Protein AF-A0A1V4YUP4-F1 (afdb_monomer_lite)

Foldseek 3Di:
DVVVCVVVVHDDPDLCVQQQLLCCAPVNVNPQCLFEPQAWAFCLDPQGQECVVPVPSDPGDGDDCPPDPVSVVSLVVQLVVLVVVVVVLLCQLFVCLVVLLVVLVCCLPPDPDDPVSNVLSVCLNVVQCVQQNVCSSGDRDSVSNPVVLVSSLVSLVSVCVVVVPDPVSNVSSVCRNVVVVVVVVVVCVCPCVLLLVVLCCCCPVVVDEEEEEEAHDPFCQVSSSSSSVSRSYRYRGHHPDPDLVSVLVNCVVVVNQKYKYKDFPPDPGPPHPFDWRDWDWDADPVHIIIITMGGND

pLDDT: mean 87.08, std 10.2, range [42.12, 97.38]

Radius of gyration: 24.43 Å; chains: 1; bounding box: 55×49×71 Å

Structure (mmCIF, N/CA/C/O backbone):
data_AF-A0A1V4YUP4-F1
#
_entry.id   AF-A0A1V4YUP4-F1
#
loop_
_atom_site.group_PDB
_atom_site.id
_atom_site.type_symbol
_atom_site.label_atom_id
_atom_site.label_alt_id
_atom_site.label_comp_id
_atom_site.label_asym_id
_atom_site.label_entity_id
_atom_site.label_seq_id
_atom_site.pdbx_PDB_ins_code
_atom_site.Cartn_x
_atom_site.Cartn_y
_atom_site.Cartn_z
_atom_site.occupancy
_atom_site.B_iso_or_equiv
_atom_site.auth_seq_id
_atom_site.auth_comp_id
_atom_site.auth_asym_id
_atom_site.auth_atom_id
_atom_site.pdbx_PDB_model_num
ATOM 1 N N . MET A 1 1 ? -4.810 -23.202 -1.629 1.00 58.22 1 MET A N 1
ATOM 2 C CA . MET A 1 1 ? -3.828 -24.223 -1.204 1.00 58.22 1 MET A CA 1
ATOM 3 C C . MET A 1 1 ? -3.344 -25.050 -2.383 1.00 58.22 1 MET A C 1
ATOM 5 O O . MET A 1 1 ? -2.248 -24.774 -2.836 1.00 58.22 1 MET A O 1
ATOM 9 N N . GLY A 1 2 ? -4.153 -25.962 -2.943 1.00 66.12 2 GLY A N 1
ATOM 10 C CA . GLY A 1 2 ? -3.729 -26.827 -4.061 1.00 66.12 2 GLY A CA 1
ATOM 11 C C . GLY A 1 2 ? -3.157 -26.071 -5.266 1.00 66.12 2 GLY A C 1
ATOM 12 O O . GLY A 1 2 ? -2.049 -26.363 -5.680 1.00 66.12 2 GLY A O 1
ATOM 13 N N . LEU A 1 3 ? -3.847 -25.027 -5.740 1.00 74.38 3 LEU A N 1
ATOM 14 C CA . LEU A 1 3 ? -3.428 -24.258 -6.925 1.00 74.38 3 LEU A CA 1
ATOM 15 C C . LEU A 1 3 ? -2.118 -23.467 -6.752 1.00 74.38 3 LEU A C 1
ATOM 17 O O . LEU A 1 3 ? -1.385 -23.284 -7.715 1.00 74.38 3 LEU A O 1
ATOM 21 N N . ILE A 1 4 ? -1.812 -22.987 -5.540 1.00 76.56 4 ILE A N 1
ATOM 22 C CA . ILE A 1 4 ? -0.564 -22.242 -5.290 1.00 76.56 4 ILE A CA 1
ATOM 23 C C . ILE A 1 4 ? 0.590 -23.235 -5.135 1.00 76.56 4 ILE A C 1
ATOM 25 O O . ILE A 1 4 ? 1.631 -23.061 -5.757 1.00 76.56 4 ILE A O 1
ATOM 29 N N . SER A 1 5 ? 0.398 -24.307 -4.366 1.00 82.06 5 SER A N 1
ATOM 30 C CA . SER A 1 5 ? 1.416 -25.350 -4.225 1.00 82.06 5 SER A CA 1
ATOM 31 C C . SER A 1 5 ? 1.756 -26.029 -5.553 1.00 82.06 5 SER A C 1
ATOM 33 O O . SER A 1 5 ? 2.919 -26.326 -5.797 1.00 82.06 5 SER A O 1
ATOM 35 N N . ASP A 1 6 ? 0.759 -26.224 -6.421 1.00 82.88 6 ASP A N 1
ATOM 36 C CA . ASP A 1 6 ? 0.941 -26.727 -7.786 1.00 82.88 6 ASP A CA 1
ATOM 37 C C . ASP A 1 6 ? 1.760 -25.746 -8.643 1.00 82.88 6 ASP A C 1
ATOM 39 O O . ASP A 1 6 ? 2.765 -26.136 -9.231 1.00 82.88 6 ASP A O 1
ATOM 43 N N . LYS A 1 7 ? 1.427 -24.443 -8.606 1.00 79.62 7 LYS A N 1
ATOM 44 C CA . LYS A 1 7 ? 2.179 -23.390 -9.314 1.00 79.62 7 LYS A CA 1
ATOM 45 C C . LYS A 1 7 ? 3.660 -23.346 -8.917 1.00 79.62 7 LYS A C 1
ATOM 47 O O . LYS A 1 7 ? 4.513 -23.159 -9.780 1.00 79.62 7 LYS A O 1
ATOM 52 N N . TYR A 1 8 ? 3.965 -23.467 -7.625 1.00 78.25 8 TYR A N 1
ATOM 53 C CA . TYR A 1 8 ? 5.334 -23.323 -7.115 1.00 78.25 8 TYR A CA 1
ATOM 54 C C . TYR A 1 8 ? 6.084 -24.656 -6.954 1.00 78.25 8 TYR A C 1
ATOM 56 O O . TYR A 1 8 ? 7.282 -24.644 -6.680 1.00 78.25 8 TYR A O 1
ATOM 64 N N . GLY A 1 9 ? 5.424 -25.803 -7.140 1.00 79.06 9 GLY A N 1
ATOM 65 C CA . GLY A 1 9 ? 6.046 -27.130 -7.055 1.00 79.06 9 GLY A CA 1
ATOM 66 C C . GLY A 1 9 ? 6.416 -27.582 -5.635 1.00 79.06 9 GLY A C 1
ATOM 67 O O . GLY A 1 9 ? 7.143 -28.560 -5.473 1.00 79.06 9 GLY A O 1
ATOM 68 N N . TYR A 1 10 ? 5.934 -26.890 -4.600 1.00 77.75 10 TYR A N 1
ATOM 69 C CA . TYR A 1 10 ? 6.096 -27.272 -3.195 1.00 77.75 10 TYR A CA 1
ATOM 70 C C . TYR A 1 10 ? 4.873 -26.858 -2.377 1.00 77.75 10 TYR A C 1
ATOM 72 O O . TYR A 1 10 ? 4.175 -25.906 -2.720 1.00 77.75 10 TYR A O 1
ATOM 80 N N . LEU A 1 11 ? 4.604 -27.566 -1.275 1.00 79.06 11 LEU A N 1
ATOM 81 C CA . LEU A 1 11 ? 3.504 -27.219 -0.377 1.00 79.06 11 LEU A CA 1
ATOM 82 C C . LEU A 1 11 ? 3.734 -25.815 0.200 1.00 79.06 11 LEU A C 1
ATOM 84 O O . LEU A 1 11 ? 4.639 -25.617 1.008 1.00 79.06 11 LEU A O 1
ATOM 88 N N . THR A 1 12 ? 2.905 -24.851 -0.196 1.00 73.75 12 THR A N 1
ATOM 89 C CA . THR A 1 12 ? 2.975 -23.479 0.304 1.00 73.75 12 THR A CA 1
ATOM 90 C C . THR A 1 12 ? 1.597 -22.933 0.654 1.00 73.75 12 THR A C 1
ATOM 92 O O . THR A 1 12 ? 0.586 -23.204 0.001 1.00 73.75 12 THR A O 1
ATOM 95 N N . PHE A 1 13 ? 1.571 -22.143 1.723 1.00 70.56 13 PHE A N 1
ATOM 96 C CA . PHE A 1 13 ? 0.388 -21.445 2.221 1.00 70.56 13 PHE A CA 1
ATOM 97 C C . PHE A 1 13 ? 0.325 -20.001 1.687 1.00 70.56 13 PHE A C 1
ATOM 99 O O . PHE A 1 13 ? -0.702 -19.338 1.820 1.00 70.56 13 PHE A O 1
ATOM 106 N N . GLY A 1 14 ? 1.401 -19.538 1.039 1.00 73.00 14 GLY A N 1
ATOM 107 C CA . GLY A 1 14 ? 1.533 -18.230 0.404 1.00 73.00 14 GLY A CA 1
ATOM 108 C C . GLY A 1 14 ? 3.004 -17.833 0.247 1.00 73.00 14 GLY A C 1
ATOM 109 O O . GLY A 1 14 ? 3.819 -18.111 1.120 1.00 73.00 14 GLY A O 1
ATOM 110 N N . THR A 1 15 ? 3.349 -17.160 -0.850 1.00 75.94 15 THR A N 1
ATOM 111 C CA . THR A 1 15 ? 4.710 -16.643 -1.113 1.00 75.94 15 THR A CA 1
ATOM 112 C C . THR A 1 15 ? 4.883 -15.185 -0.687 1.00 75.94 15 THR A C 1
ATOM 114 O O . THR A 1 15 ? 5.997 -14.706 -0.491 1.00 75.94 15 THR A O 1
ATOM 117 N N . ALA A 1 16 ? 3.770 -14.476 -0.477 1.00 79.88 16 ALA A N 1
ATOM 118 C CA . ALA A 1 16 ? 3.773 -13.049 -0.180 1.00 79.88 16 ALA A CA 1
ATOM 119 C C . ALA A 1 16 ? 4.378 -12.708 1.191 1.00 79.88 16 ALA A C 1
ATOM 121 O O . ALA A 1 16 ? 4.948 -11.635 1.343 1.00 79.88 16 ALA A O 1
ATOM 122 N N . SER A 1 17 ? 4.254 -13.580 2.197 1.00 80.50 17 SER A N 1
ATOM 123 C CA . SER A 1 17 ? 4.736 -13.268 3.551 1.00 80.50 17 SER A CA 1
ATOM 124 C C . SER A 1 17 ? 6.260 -13.203 3.615 1.00 80.50 17 SER A C 1
ATOM 126 O O . SER A 1 17 ? 6.798 -12.238 4.147 1.00 80.50 17 SER A O 1
ATOM 128 N N . GLU A 1 18 ? 6.942 -14.212 3.070 1.00 85.81 18 GLU A N 1
ATOM 129 C CA . GLU A 1 18 ? 8.408 -14.266 3.025 1.00 85.81 18 GLU A CA 1
ATOM 130 C C . GLU A 1 18 ? 8.951 -13.131 2.158 1.00 85.81 18 GLU A C 1
ATOM 132 O O . GLU A 1 18 ? 9.766 -12.339 2.617 1.00 85.81 18 GLU A O 1
ATOM 137 N N . TYR A 1 19 ? 8.383 -12.953 0.961 1.00 88.94 19 TYR A N 1
ATOM 138 C CA . TYR A 1 19 ? 8.776 -11.878 0.056 1.00 88.94 19 TYR A CA 1
ATOM 139 C C . TYR A 1 19 ? 8.632 -10.483 0.685 1.00 88.94 19 TYR A C 1
ATOM 141 O O . TYR A 1 19 ? 9.561 -9.679 0.651 1.00 88.94 19 TYR A O 1
ATOM 149 N N . ASN A 1 20 ? 7.478 -10.185 1.296 1.00 88.94 20 ASN A N 1
ATOM 150 C CA . ASN A 1 20 ? 7.249 -8.889 1.940 1.00 88.94 20 ASN A CA 1
ATOM 151 C C . ASN A 1 20 ? 8.128 -8.692 3.176 1.00 88.94 20 ASN A C 1
ATOM 153 O O . ASN A 1 20 ? 8.515 -7.559 3.462 1.00 88.94 20 ASN A O 1
ATOM 157 N N . HIS A 1 21 ? 8.432 -9.765 3.910 1.00 90.56 21 HIS A N 1
ATOM 158 C CA . HIS A 1 21 ? 9.384 -9.692 5.008 1.00 90.56 21 HIS A CA 1
ATOM 159 C C . HIS A 1 21 ? 10.777 -9.354 4.479 1.00 90.56 21 HIS A C 1
ATOM 161 O O . HIS A 1 21 ? 11.408 -8.427 4.973 1.00 90.56 21 HIS A O 1
ATOM 167 N N . ASP A 1 22 ? 11.240 -10.021 3.429 1.00 92.19 22 ASP A N 1
ATOM 168 C CA . ASP A 1 22 ? 12.568 -9.783 2.870 1.00 92.19 22 ASP A CA 1
ATOM 169 C C . ASP A 1 22 ? 12.718 -8.387 2.263 1.00 92.19 22 ASP A C 1
ATOM 171 O O . ASP A 1 22 ? 13.756 -7.739 2.428 1.00 92.19 22 ASP A O 1
ATOM 175 N N . LEU A 1 23 ? 11.649 -7.874 1.653 1.00 91.50 23 LEU A N 1
ATOM 176 C CA . LEU A 1 23 ? 11.586 -6.530 1.087 1.00 91.50 23 LEU A CA 1
ATOM 177 C C . LEU A 1 23 ? 11.851 -5.430 2.126 1.00 91.50 23 LEU A C 1
ATOM 179 O O . LEU A 1 23 ? 12.549 -4.457 1.839 1.00 91.50 23 LEU A O 1
ATOM 183 N N . ILE A 1 24 ? 11.332 -5.570 3.347 1.00 92.88 24 ILE A N 1
ATOM 184 C CA . ILE A 1 24 ? 11.569 -4.594 4.424 1.00 92.88 24 ILE A CA 1
ATOM 185 C C . ILE A 1 24 ? 12.908 -4.804 5.141 1.00 92.88 24 ILE A C 1
ATOM 187 O O . ILE A 1 24 ? 13.217 -4.079 6.084 1.00 92.88 24 ILE A O 1
ATOM 191 N N . GLY A 1 25 ? 13.698 -5.796 4.726 1.00 92.12 25 GLY A N 1
ATOM 192 C CA . GLY A 1 25 ? 14.981 -6.104 5.336 1.00 92.12 25 GLY A CA 1
ATOM 193 C C . GLY A 1 25 ? 15.990 -4.961 5.218 1.00 92.12 25 GLY A C 1
ATOM 194 O O . GLY A 1 25 ? 15.861 -4.080 4.367 1.00 92.12 25 GLY A O 1
ATOM 195 N N . PRO A 1 26 ? 17.065 -4.978 6.023 1.00 90.88 26 PRO A N 1
ATOM 196 C CA . PRO A 1 26 ? 18.015 -3.866 6.132 1.00 90.88 26 PRO A CA 1
ATOM 197 C C . PRO A 1 26 ? 18.726 -3.498 4.819 1.00 90.88 26 PRO A C 1
ATOM 199 O O . PRO A 1 26 ? 19.224 -2.377 4.699 1.00 90.88 26 PRO A O 1
ATOM 202 N N . ASN A 1 27 ? 18.771 -4.422 3.852 1.00 87.44 27 ASN A N 1
ATOM 203 C CA . ASN A 1 27 ? 19.384 -4.203 2.541 1.00 87.44 27 ASN A CA 1
ATOM 204 C C . ASN A 1 27 ? 18.480 -3.372 1.619 1.00 87.44 27 ASN A C 1
ATOM 206 O O . ASN A 1 27 ? 18.962 -2.449 0.973 1.00 87.44 27 ASN A O 1
ATOM 210 N N . LEU A 1 28 ? 17.182 -3.691 1.582 1.00 86.94 28 LEU A N 1
ATOM 211 C CA . LEU A 1 28 ? 16.214 -3.103 0.650 1.00 86.94 28 LEU A CA 1
ATOM 212 C C . LEU A 1 28 ? 15.395 -1.975 1.285 1.00 86.94 28 LEU A C 1
ATOM 214 O O . LEU A 1 28 ? 15.003 -1.034 0.604 1.00 86.94 28 LEU A O 1
ATOM 218 N N . LYS A 1 29 ? 15.176 -2.023 2.605 1.00 87.62 29 LYS A N 1
ATOM 219 C CA . LYS A 1 29 ? 14.473 -0.999 3.396 1.00 87.62 29 LYS A CA 1
ATOM 220 C C . LYS A 1 29 ? 13.086 -0.650 2.837 1.00 87.62 29 LYS A C 1
ATOM 222 O O . LYS A 1 29 ? 12.667 0.502 2.914 1.00 87.62 29 LYS A O 1
ATOM 227 N N . GLY A 1 30 ? 12.389 -1.634 2.273 1.00 84.00 30 GLY A N 1
ATOM 228 C CA . GLY A 1 30 ? 11.070 -1.467 1.665 1.00 84.00 30 GLY A CA 1
ATOM 229 C C . GLY A 1 30 ? 11.092 -1.043 0.193 1.00 84.00 30 GLY A C 1
ATOM 230 O O . GLY A 1 30 ? 10.031 -0.974 -0.418 1.00 84.00 30 GLY A O 1
ATOM 231 N N . LEU A 1 31 ? 12.263 -0.778 -0.396 1.00 83.62 31 LEU A N 1
ATOM 232 C CA . LEU A 1 31 ? 12.383 -0.419 -1.809 1.00 83.62 31 LEU A CA 1
ATOM 233 C C . LEU A 1 31 ? 12.391 -1.671 -2.678 1.00 83.62 31 LEU A C 1
ATOM 235 O O . LEU A 1 31 ? 13.234 -2.554 -2.521 1.00 83.62 31 LEU A O 1
ATOM 239 N N . HIS A 1 32 ? 11.450 -1.730 -3.615 1.00 85.19 32 HIS A N 1
ATOM 240 C CA . HIS A 1 32 ? 11.337 -2.862 -4.517 1.00 85.19 32 HIS A CA 1
ATOM 241 C C . HIS A 1 32 ? 12.437 -2.820 -5.591 1.00 85.19 32 HIS A C 1
ATOM 243 O O . HIS A 1 32 ? 12.558 -1.794 -6.267 1.00 85.19 32 HIS A O 1
ATOM 249 N N . PRO A 1 33 ? 13.195 -3.913 -5.818 1.00 84.62 33 PRO A N 1
ATOM 250 C CA . PRO A 1 33 ? 14.255 -3.941 -6.830 1.00 84.62 33 PRO A CA 1
ATOM 251 C C . PRO A 1 33 ? 13.759 -3.554 -8.226 1.00 84.62 33 PRO A C 1
ATOM 253 O O . PRO A 1 33 ? 14.366 -2.721 -8.879 1.00 84.62 33 PRO A O 1
ATOM 256 N N . MET A 1 34 ? 12.568 -4.007 -8.628 1.00 83.50 34 MET A N 1
ATOM 257 C CA . MET A 1 34 ? 11.955 -3.628 -9.920 1.00 83.50 34 MET A CA 1
ATOM 258 C C . MET A 1 34 ? 11.757 -2.114 -10.142 1.00 83.50 34 MET A C 1
ATOM 260 O O . MET A 1 34 ? 11.401 -1.704 -11.244 1.00 83.50 34 MET A O 1
ATOM 264 N N . ILE A 1 35 ? 11.934 -1.282 -9.112 1.00 77.75 35 ILE A N 1
ATOM 265 C CA . ILE A 1 35 ? 11.884 0.177 -9.234 1.00 77.75 35 ILE A CA 1
ATOM 266 C C . ILE A 1 35 ? 13.299 0.783 -9.269 1.00 77.75 35 ILE A C 1
ATOM 268 O O . ILE A 1 35 ? 13.511 1.752 -9.991 1.00 77.75 35 ILE A O 1
ATOM 272 N N . TYR A 1 36 ? 14.273 0.240 -8.524 1.00 71.81 36 TYR A N 1
ATOM 273 C CA . TYR A 1 36 ? 15.580 0.888 -8.281 1.00 71.81 36 TYR A CA 1
ATOM 274 C C . TYR A 1 36 ? 16.805 0.112 -8.747 1.00 71.81 36 TYR A C 1
ATOM 276 O O . TYR A 1 36 ? 17.913 0.620 -8.589 1.00 71.81 36 TYR A O 1
ATOM 284 N N . ASP A 1 37 ? 16.646 -1.099 -9.266 1.00 76.50 37 ASP A N 1
ATOM 285 C CA . ASP A 1 37 ? 17.802 -1.919 -9.605 1.00 76.50 37 ASP A CA 1
ATOM 286 C C . ASP A 1 37 ? 18.513 -1.417 -10.871 1.00 76.50 37 ASP A C 1
ATOM 288 O O . ASP A 1 37 ? 17.961 -0.703 -11.720 1.00 76.50 37 ASP A O 1
ATOM 292 N N . GLU A 1 38 ? 19.770 -1.823 -10.987 1.00 73.81 38 GLU A N 1
ATOM 293 C CA . GLU A 1 38 ? 20.605 -1.630 -12.172 1.00 73.81 38 GLU A CA 1
ATOM 294 C C . GLU A 1 38 ? 20.319 -2.700 -13.241 1.00 73.81 38 GLU A C 1
ATOM 296 O O . GLU A 1 38 ? 20.894 -2.664 -14.327 1.00 73.81 38 GLU A O 1
ATOM 301 N N . LEU A 1 39 ? 19.419 -3.647 -12.949 1.00 81.62 39 LEU A N 1
ATOM 302 C CA . LEU A 1 39 ? 19.049 -4.762 -13.814 1.00 81.62 39 LEU A CA 1
ATOM 303 C C . LEU A 1 39 ? 17.567 -4.724 -14.192 1.00 81.62 39 LEU A C 1
ATOM 305 O O . LEU A 1 39 ? 16.714 -4.272 -13.428 1.00 81.62 39 LEU A O 1
ATOM 309 N N . LEU A 1 40 ? 17.268 -5.257 -15.377 1.00 88.31 40 LEU A N 1
ATOM 310 C CA . LEU A 1 40 ? 15.901 -5.451 -15.849 1.00 88.31 40 LEU A CA 1
ATOM 311 C C . LEU A 1 40 ? 15.302 -6.741 -15.287 1.00 88.31 40 LEU A C 1
ATOM 313 O O . LEU A 1 40 ? 15.932 -7.801 -15.283 1.00 88.31 40 LEU A O 1
ATOM 317 N N . PHE A 1 41 ? 14.039 -6.668 -14.886 1.00 90.00 41 PHE A N 1
ATOM 318 C CA . PHE A 1 41 ? 13.263 -7.804 -14.413 1.00 90.00 41 PHE A CA 1
ATOM 319 C C . PHE A 1 41 ? 12.317 -8.293 -15.499 1.00 90.00 41 PHE A C 1
ATOM 321 O O . PHE A 1 41 ? 11.229 -7.756 -15.713 1.00 90.00 41 PHE A O 1
ATOM 328 N N . LYS A 1 42 ? 12.712 -9.384 -16.154 1.00 91.25 42 LYS A N 1
ATOM 329 C CA . LYS A 1 42 ? 11.860 -10.069 -17.126 1.00 91.25 42 LYS A CA 1
ATOM 330 C C . LYS A 1 42 ? 10.537 -10.528 -16.480 1.00 91.25 42 LYS A C 1
ATOM 332 O O . LYS A 1 42 ? 10.568 -11.023 -15.343 1.00 91.25 42 LYS A O 1
ATOM 337 N N . PRO A 1 43 ? 9.393 -10.428 -17.189 1.00 92.75 43 PRO A N 1
ATOM 338 C CA . PRO A 1 43 ? 8.141 -11.026 -16.738 1.00 92.75 43 PRO A CA 1
ATOM 339 C C . PRO A 1 43 ? 8.290 -12.533 -16.456 1.00 92.75 43 PRO A C 1
ATOM 341 O O . PRO A 1 43 ? 9.027 -13.225 -17.163 1.00 92.75 43 PRO A O 1
ATOM 344 N N . PRO A 1 44 ? 7.585 -13.072 -15.445 1.00 91.19 44 PRO A N 1
ATOM 345 C CA . PRO A 1 44 ? 7.785 -14.438 -14.952 1.00 91.19 44 PRO A CA 1
ATOM 346 C C . PRO A 1 44 ? 7.368 -15.524 -15.953 1.00 91.19 44 PRO A C 1
ATOM 348 O O . PRO A 1 44 ? 7.768 -16.679 -15.827 1.00 91.19 44 PRO A O 1
ATOM 351 N N . ASN A 1 45 ? 6.531 -15.186 -16.935 1.00 90.38 45 ASN A N 1
ATOM 352 C CA . ASN A 1 45 ? 6.033 -16.116 -17.939 1.00 90.38 45 ASN A CA 1
ATOM 353 C C . ASN A 1 45 ? 5.720 -15.386 -19.263 1.00 90.38 45 ASN A C 1
ATOM 355 O O . ASN A 1 45 ? 5.788 -14.162 -19.346 1.00 90.38 45 ASN A O 1
ATOM 359 N N . LYS A 1 46 ? 5.389 -16.142 -20.320 1.00 89.25 46 LYS A N 1
ATOM 360 C CA . LYS A 1 46 ? 5.149 -15.593 -21.670 1.00 89.25 46 LYS A CA 1
ATOM 361 C C . LYS A 1 46 ? 3.866 -14.766 -21.799 1.00 89.25 46 LYS A C 1
ATOM 363 O O . LYS A 1 46 ? 3.774 -13.960 -22.713 1.00 89.25 46 LYS A O 1
ATOM 368 N N . THR A 1 47 ? 2.877 -14.998 -20.941 1.00 90.44 47 THR A N 1
ATOM 369 C CA . THR A 1 47 ? 1.618 -14.239 -20.929 1.00 90.44 47 THR A CA 1
ATOM 370 C C . THR A 1 47 ? 1.676 -13.040 -19.990 1.00 90.44 47 THR A C 1
ATOM 372 O O . THR A 1 47 ? 0.804 -12.181 -20.062 1.00 90.44 47 THR A O 1
ATOM 375 N N . ALA A 1 48 ? 2.701 -12.968 -19.138 1.00 92.94 48 ALA A N 1
ATOM 376 C CA . ALA A 1 48 ? 2.828 -11.910 -18.164 1.00 92.94 48 ALA A CA 1
ATOM 377 C C . ALA A 1 48 ? 3.221 -10.594 -18.819 1.00 92.94 48 ALA A C 1
ATOM 379 O O . ALA A 1 48 ? 4.196 -10.520 -19.574 1.00 92.94 48 ALA A O 1
ATOM 380 N N . LEU A 1 49 ? 2.476 -9.545 -18.481 1.00 93.38 49 LEU A N 1
ATOM 381 C CA . LEU A 1 49 ? 2.746 -8.193 -18.963 1.00 93.38 49 LEU A CA 1
ATOM 382 C C . LEU A 1 49 ? 3.849 -7.505 -18.165 1.00 93.38 49 LEU A C 1
ATOM 384 O O . LEU A 1 49 ? 4.426 -6.540 -18.646 1.00 93.38 49 LEU A O 1
ATOM 388 N N . SER A 1 50 ? 4.164 -7.959 -16.954 1.00 92.56 50 SER A N 1
ATOM 389 C CA . SER A 1 50 ? 5.288 -7.426 -16.187 1.00 92.56 50 SER A CA 1
ATOM 390 C C . SER A 1 50 ? 5.775 -8.402 -15.126 1.00 92.56 50 SER A C 1
ATOM 392 O O . SER A 1 50 ? 5.102 -9.377 -14.784 1.00 92.56 50 SER A O 1
ATOM 394 N N . ALA A 1 51 ? 6.933 -8.097 -14.546 1.00 89.31 51 ALA A N 1
ATOM 395 C CA . ALA A 1 51 ? 7.436 -8.804 -13.376 1.00 89.31 51 ALA A CA 1
ATOM 396 C C . ALA A 1 51 ? 6.539 -8.650 -12.124 1.00 89.31 51 ALA A C 1
ATOM 398 O O . ALA A 1 51 ? 6.616 -9.472 -11.214 1.00 89.31 51 ALA A O 1
ATOM 399 N N . TRP A 1 52 ? 5.628 -7.667 -12.100 1.00 88.56 52 TRP A N 1
ATOM 400 C CA . TRP A 1 52 ? 4.674 -7.461 -11.003 1.00 88.56 52 TRP A CA 1
ATOM 401 C C . TRP A 1 52 ? 3.520 -8.470 -10.974 1.00 88.56 52 TRP A C 1
ATOM 403 O O . TRP A 1 52 ? 2.808 -8.535 -9.974 1.00 88.56 52 TRP A O 1
ATOM 413 N N . GLU A 1 53 ? 3.336 -9.272 -12.027 1.00 90.06 53 GLU A N 1
ATOM 414 C CA . GLU A 1 53 ? 2.354 -10.366 -12.025 1.00 90.06 53 GLU A CA 1
ATOM 415 C C . GLU A 1 53 ? 2.723 -11.469 -11.020 1.00 90.06 53 GLU A C 1
ATOM 417 O O . GLU A 1 53 ? 1.853 -12.065 -10.384 1.00 90.06 53 GLU A O 1
ATOM 422 N N . ASP A 1 54 ? 4.022 -11.716 -10.841 1.00 89.12 54 ASP A N 1
ATOM 423 C CA . ASP A 1 54 ? 4.545 -12.578 -9.786 1.00 89.12 54 ASP A CA 1
ATOM 424 C C . ASP A 1 54 ? 5.885 -12.033 -9.274 1.00 89.12 54 ASP A C 1
ATOM 426 O O . ASP A 1 54 ? 6.948 -12.483 -9.715 1.00 89.12 54 ASP A O 1
ATOM 430 N N . PRO A 1 55 ? 5.859 -11.084 -8.320 1.00 87.00 55 PRO A N 1
ATOM 431 C CA . PRO A 1 55 ? 7.079 -10.503 -7.768 1.00 87.00 55 PRO A CA 1
ATOM 432 C C . PRO A 1 55 ? 7.987 -11.555 -7.126 1.00 87.00 55 PRO A C 1
ATOM 434 O O . PRO A 1 55 ? 9.208 -11.439 -7.176 1.00 87.00 55 PRO A O 1
ATOM 437 N N . SER A 1 56 ? 7.394 -12.624 -6.580 1.00 84.94 56 SER A N 1
ATOM 438 C CA . SER A 1 56 ? 8.122 -13.691 -5.889 1.00 84.94 56 SER A CA 1
ATOM 439 C C . SER A 1 56 ? 8.938 -14.595 -6.813 1.00 84.94 56 SER A C 1
ATOM 441 O O . SER A 1 56 ? 9.780 -15.353 -6.331 1.00 84.94 56 SER A O 1
ATOM 443 N N . TYR A 1 57 ? 8.741 -14.489 -8.132 1.00 85.50 57 TYR A N 1
ATOM 444 C CA . TYR A 1 57 ? 9.601 -15.137 -9.121 1.00 85.50 57 TYR A CA 1
ATOM 445 C C . TYR A 1 57 ? 11.066 -14.691 -8.978 1.00 85.50 57 TYR A C 1
ATOM 447 O O . TYR A 1 57 ? 11.987 -15.490 -9.151 1.00 85.50 57 TYR A O 1
ATOM 455 N N . HIS A 1 58 ? 11.282 -13.431 -8.593 1.00 84.25 58 HIS A N 1
ATOM 456 C CA . HIS A 1 58 ? 12.604 -12.864 -8.355 1.00 84.25 58 HIS A CA 1
ATOM 457 C C . HIS A 1 58 ? 12.916 -12.899 -6.860 1.00 84.25 58 HIS A C 1
ATOM 459 O O . HIS A 1 58 ? 12.403 -12.099 -6.083 1.00 84.25 58 HIS A O 1
ATOM 465 N N . LYS A 1 59 ? 13.739 -13.860 -6.430 1.00 86.38 59 LYS A N 1
ATOM 466 C CA . LYS A 1 59 ? 14.009 -14.071 -5.001 1.00 86.38 59 LYS A CA 1
ATOM 467 C C . LYS A 1 59 ? 14.793 -12.913 -4.391 1.00 86.38 59 LYS A C 1
ATOM 469 O O . LYS A 1 59 ? 15.866 -12.551 -4.872 1.00 86.38 59 LYS A O 1
ATOM 474 N N . LEU A 1 60 ? 14.282 -12.399 -3.278 1.00 89.00 60 LEU A N 1
ATOM 475 C CA . LEU A 1 60 ? 14.983 -11.428 -2.450 1.00 89.00 60 LEU A CA 1
ATOM 476 C C . LEU A 1 60 ? 15.943 -12.133 -1.490 1.00 89.00 60 LEU A C 1
ATOM 478 O O . LEU A 1 60 ? 15.861 -13.336 -1.240 1.00 89.00 60 LEU A O 1
ATOM 482 N N . LYS A 1 61 ? 16.889 -11.365 -0.948 1.00 90.25 61 LYS A N 1
ATOM 483 C CA . LYS A 1 61 ? 17.800 -11.871 0.074 1.00 90.25 61 LYS A CA 1
ATOM 484 C C . LYS A 1 61 ? 17.066 -11.992 1.408 1.00 90.25 61 LYS A C 1
ATOM 486 O O . LYS A 1 61 ? 16.753 -10.973 2.022 1.00 90.25 61 LYS A O 1
ATOM 491 N N . SER A 1 62 ? 16.921 -13.227 1.879 1.00 91.75 62 SER A N 1
ATOM 492 C CA . SER A 1 62 ? 16.310 -13.525 3.170 1.00 91.75 62 SER A CA 1
ATOM 493 C C . SER A 1 62 ? 17.051 -12.888 4.341 1.00 91.75 62 SER A C 1
ATOM 495 O O . SER A 1 62 ? 18.290 -12.869 4.371 1.00 91.75 62 SER A O 1
ATOM 497 N N . TRP A 1 63 ? 16.313 -12.445 5.353 1.00 93.81 63 TRP A N 1
ATOM 498 C CA . TRP A 1 63 ? 16.879 -12.033 6.638 1.00 93.81 63 TRP A CA 1
ATOM 499 C C . TRP A 1 63 ? 16.050 -12.571 7.806 1.00 93.81 63 TRP A C 1
ATOM 501 O O . TRP A 1 63 ? 14.916 -13.002 7.643 1.00 93.81 63 TRP A O 1
ATOM 511 N N . ASN A 1 64 ? 16.652 -12.591 8.996 1.00 92.88 64 ASN A N 1
ATOM 512 C CA . ASN A 1 64 ? 15.997 -13.069 10.209 1.00 92.88 64 ASN A CA 1
ATOM 513 C C . ASN A 1 64 ? 16.178 -12.030 11.328 1.00 92.88 64 ASN A C 1
ATOM 515 O O . ASN A 1 64 ? 17.320 -11.760 11.714 1.00 92.88 64 ASN A O 1
ATOM 519 N N . PRO A 1 65 ? 15.093 -11.466 11.888 1.00 93.31 65 PRO A N 1
ATOM 520 C CA . PRO A 1 65 ? 15.179 -10.462 12.945 1.00 93.31 65 PRO A CA 1
ATOM 521 C C . PRO A 1 65 ? 15.766 -11.013 14.250 1.00 93.31 65 PRO A C 1
ATOM 523 O O . PRO A 1 65 ? 16.267 -10.246 15.062 1.00 93.31 65 PRO A O 1
ATOM 526 N N . LEU A 1 66 ? 15.741 -12.331 14.459 1.00 94.75 66 LEU A N 1
ATOM 527 C CA . LEU A 1 66 ? 16.240 -12.984 15.668 1.00 94.75 66 LEU A CA 1
ATOM 528 C C . LEU A 1 66 ? 17.703 -13.433 15.562 1.00 94.75 66 LEU A C 1
ATOM 530 O O . LEU A 1 66 ? 18.257 -13.906 16.550 1.00 94.75 66 LEU A O 1
ATOM 534 N N . SER A 1 67 ? 18.356 -13.291 14.400 1.00 95.00 67 SER A N 1
ATOM 535 C CA . SER A 1 67 ? 19.738 -13.770 14.239 1.00 95.00 67 SER A CA 1
ATOM 536 C C . SER A 1 67 ? 20.776 -12.883 14.929 1.00 95.00 67 SER A C 1
ATOM 538 O O . SER A 1 67 ? 21.887 -13.330 15.203 1.00 95.00 67 SER A O 1
ATOM 540 N N . SER A 1 68 ? 20.435 -11.628 15.234 1.00 96.50 68 SER A N 1
ATOM 541 C CA . SER A 1 68 ? 21.277 -10.748 16.042 1.00 96.50 68 SER A CA 1
ATOM 542 C C . SER A 1 68 ? 20.461 -9.662 16.735 1.00 96.50 68 SER A C 1
ATOM 544 O O . SER A 1 68 ? 19.402 -9.248 16.265 1.00 96.50 68 SER A O 1
ATOM 546 N N . TRP A 1 69 ? 21.006 -9.118 17.823 1.00 96.25 69 TRP A N 1
ATOM 547 C CA . TRP A 1 69 ? 20.379 -8.011 18.547 1.00 96.25 69 TRP A CA 1
ATOM 548 C C . TRP A 1 69 ? 20.201 -6.747 17.692 1.00 96.25 69 TRP A C 1
ATOM 550 O O . TRP A 1 69 ? 19.233 -6.007 17.862 1.00 96.25 69 TRP A O 1
ATOM 560 N N . GLY A 1 70 ? 21.115 -6.501 16.746 1.00 97.06 70 GLY A N 1
ATOM 561 C CA . GLY A 1 70 ? 21.007 -5.383 15.806 1.00 97.06 70 GLY A CA 1
ATOM 562 C C . GLY A 1 70 ? 19.796 -5.515 14.881 1.00 97.06 70 GLY A C 1
ATOM 563 O O . GLY A 1 70 ? 19.046 -4.554 14.709 1.00 97.06 70 GLY A O 1
ATOM 564 N N . LEU A 1 71 ? 19.562 -6.716 14.345 1.00 95.25 71 LEU A N 1
ATOM 565 C CA . LEU A 1 71 ? 18.411 -7.003 13.483 1.00 95.25 71 LEU A CA 1
ATOM 566 C C . LEU A 1 71 ? 17.096 -7.029 14.265 1.00 95.25 71 LEU A C 1
ATOM 568 O O . LEU A 1 71 ? 16.080 -6.545 13.770 1.00 95.25 71 LEU A O 1
ATOM 572 N N . PHE A 1 72 ? 17.126 -7.477 15.519 1.00 96.00 72 PHE A N 1
ATOM 573 C CA . PHE A 1 72 ? 15.956 -7.419 16.389 1.00 96.00 72 PHE A CA 1
ATOM 574 C C . PHE A 1 72 ? 15.537 -5.970 16.674 1.00 96.00 72 PHE A C 1
ATOM 576 O O . PHE A 1 72 ? 14.371 -5.609 16.518 1.00 96.00 72 PHE A O 1
ATOM 583 N N . LYS A 1 73 ? 16.497 -5.093 17.005 1.00 97.38 73 LYS A N 1
ATOM 584 C CA . LYS A 1 73 ? 16.244 -3.647 17.147 1.00 97.38 73 LYS A CA 1
ATOM 585 C C . LYS A 1 73 ? 15.709 -3.025 15.860 1.00 97.38 73 LYS A C 1
ATOM 587 O O . LYS A 1 73 ? 14.831 -2.165 15.920 1.00 97.38 73 LYS A O 1
ATOM 592 N N . TYR A 1 74 ? 16.230 -3.446 14.710 1.00 96.06 74 TYR A N 1
ATOM 593 C CA . TYR A 1 74 ? 15.741 -2.996 13.411 1.00 96.06 74 TYR A CA 1
ATOM 594 C C . TYR A 1 74 ? 14.266 -3.380 13.201 1.00 96.06 74 TYR A C 1
ATOM 596 O O . TYR A 1 74 ? 13.459 -2.514 12.869 1.00 96.06 74 TYR A O 1
ATOM 604 N N . GLN A 1 75 ? 13.883 -4.623 13.511 1.00 95.56 75 GLN A N 1
ATOM 605 C CA . GLN A 1 75 ? 12.490 -5.078 13.459 1.00 95.56 75 GLN A CA 1
ATOM 606 C C . GLN A 1 75 ? 11.571 -4.286 14.403 1.00 95.56 75 GLN A C 1
ATOM 608 O O . GLN A 1 75 ? 10.470 -3.904 14.008 1.00 95.56 75 GLN A O 1
ATOM 613 N N . LEU A 1 76 ? 12.015 -3.986 15.629 1.00 96.38 76 LEU A N 1
ATOM 614 C CA . LEU A 1 76 ? 11.249 -3.143 16.558 1.00 96.38 76 LEU A CA 1
ATOM 615 C C . LEU A 1 76 ? 11.055 -1.719 16.020 1.00 96.38 76 LEU A C 1
ATOM 617 O O . LEU A 1 76 ? 9.979 -1.145 16.179 1.00 96.38 76 LEU A O 1
ATOM 621 N N . LYS A 1 77 ? 12.068 -1.156 15.347 1.00 96.44 77 LYS A N 1
ATOM 622 C CA . LYS A 1 77 ? 11.963 0.158 14.699 1.00 96.44 77 LYS A CA 1
ATOM 623 C C . LYS A 1 77 ? 10.911 0.156 13.588 1.00 96.44 77 LYS A C 1
ATOM 625 O O . LYS A 1 77 ? 10.159 1.121 13.490 1.00 96.44 77 LYS A O 1
ATOM 630 N N . ILE A 1 78 ? 10.840 -0.910 12.788 1.00 94.94 78 ILE A N 1
ATOM 631 C CA . ILE A 1 78 ? 9.808 -1.080 11.753 1.00 94.94 78 ILE A CA 1
ATOM 632 C C . ILE A 1 78 ? 8.417 -1.142 12.386 1.00 94.94 78 ILE A C 1
ATOM 634 O O . ILE A 1 78 ? 7.551 -0.359 12.013 1.00 94.94 78 ILE A O 1
ATOM 638 N N . ILE A 1 79 ? 8.226 -1.996 13.398 1.00 95.94 79 ILE A N 1
ATOM 639 C CA . ILE A 1 79 ? 6.940 -2.134 14.104 1.00 95.94 79 ILE A CA 1
ATOM 640 C C . ILE A 1 79 ? 6.485 -0.790 14.676 1.00 95.94 79 ILE A C 1
ATOM 642 O O . ILE A 1 79 ? 5.325 -0.405 14.519 1.00 95.94 79 ILE A O 1
ATOM 646 N N . PHE A 1 80 ? 7.397 -0.051 15.309 1.00 96.44 80 PHE A N 1
ATOM 647 C CA . PHE A 1 80 ? 7.095 1.267 15.857 1.00 96.44 80 PHE A CA 1
ATOM 648 C C . PHE A 1 80 ? 6.747 2.278 14.757 1.00 96.44 80 PHE A C 1
ATOM 650 O O . PHE A 1 80 ? 5.747 2.983 14.868 1.00 96.44 80 PHE A O 1
ATOM 657 N N . GLY A 1 81 ? 7.526 2.313 13.671 1.00 95.38 81 GLY A N 1
ATOM 658 C CA . GLY A 1 81 ? 7.261 3.171 12.515 1.00 95.38 81 GLY A CA 1
ATOM 659 C C . GLY A 1 81 ? 5.891 2.899 11.895 1.00 95.38 81 GLY A C 1
ATOM 660 O O . GLY A 1 81 ? 5.100 3.822 11.721 1.00 95.38 81 GLY A O 1
ATOM 661 N N . ASN A 1 82 ? 5.564 1.630 11.663 1.00 94.88 82 ASN A N 1
ATOM 662 C CA . ASN A 1 82 ? 4.268 1.216 11.132 1.00 94.88 82 ASN A CA 1
ATOM 663 C C . ASN A 1 82 ? 3.112 1.514 12.091 1.00 94.88 82 ASN A C 1
ATOM 665 O O . ASN A 1 82 ? 2.041 1.912 11.645 1.00 94.88 82 ASN A O 1
ATOM 669 N N . SER A 1 83 ? 3.330 1.411 13.405 1.00 94.38 83 SER A N 1
ATOM 670 C CA . SER A 1 83 ? 2.329 1.818 14.401 1.00 94.38 83 SER A CA 1
ATOM 671 C C . SER A 1 83 ? 2.036 3.323 14.332 1.00 94.38 83 SER A C 1
ATOM 673 O O . SER A 1 83 ? 0.883 3.735 14.438 1.00 94.38 83 SER A O 1
ATOM 675 N N . LEU A 1 84 ? 3.056 4.161 14.110 1.00 95.50 84 LEU A N 1
ATOM 676 C CA . LEU A 1 84 ? 2.858 5.600 13.901 1.00 95.50 84 LEU A CA 1
ATOM 677 C C . LEU A 1 84 ? 2.134 5.888 12.581 1.00 95.50 84 LEU A C 1
ATOM 679 O O . LEU A 1 84 ? 1.239 6.732 12.553 1.00 95.50 84 LEU A O 1
ATOM 683 N N . ILE A 1 85 ? 2.480 5.170 11.508 1.00 94.75 85 ILE A N 1
ATOM 684 C CA . ILE A 1 85 ? 1.787 5.266 10.216 1.00 94.75 85 ILE A CA 1
ATOM 685 C C . ILE A 1 85 ? 0.314 4.877 10.374 1.00 94.75 85 ILE A C 1
ATOM 687 O O . ILE A 1 85 ? -0.549 5.595 9.879 1.00 94.75 85 ILE A O 1
ATOM 691 N N . PHE A 1 86 ? 0.005 3.809 11.111 1.00 95.38 86 PHE A N 1
ATOM 692 C CA . PHE A 1 86 ? -1.367 3.417 11.431 1.00 95.38 86 PHE A CA 1
ATOM 693 C C . PHE A 1 86 ? -2.139 4.551 12.113 1.00 95.38 86 PHE A C 1
ATOM 695 O O . PHE A 1 86 ? -3.204 4.939 11.632 1.00 95.38 86 PHE A O 1
ATOM 702 N N . LEU A 1 87 ? -1.582 5.132 13.184 1.00 94.69 87 LEU A N 1
ATOM 703 C CA . LEU A 1 87 ? -2.200 6.254 13.902 1.00 94.69 87 LEU A CA 1
ATOM 704 C C . LEU A 1 87 ? -2.428 7.465 12.988 1.00 94.69 87 LEU A C 1
ATOM 706 O O . LEU A 1 87 ? -3.492 8.087 13.033 1.00 94.69 87 LEU A O 1
ATOM 710 N N . LEU A 1 88 ? -1.453 7.780 12.134 1.00 94.88 88 LEU A N 1
ATOM 711 C CA . LEU A 1 88 ? -1.578 8.838 11.138 1.00 94.88 88 LEU A CA 1
ATOM 712 C C . LEU A 1 88 ? -2.707 8.526 10.149 1.00 94.88 88 LEU A C 1
ATOM 714 O O . LEU A 1 88 ? -3.557 9.377 9.911 1.00 94.88 88 LEU A O 1
ATOM 718 N N . MET A 1 89 ? -2.759 7.310 9.605 1.00 94.06 89 MET A N 1
ATOM 719 C CA . MET A 1 89 ? -3.756 6.922 8.612 1.00 94.06 89 MET A CA 1
ATOM 720 C C . MET A 1 89 ? -5.186 6.945 9.168 1.00 94.06 89 MET A C 1
ATOM 722 O O . MET A 1 89 ? -6.066 7.490 8.505 1.00 94.06 89 MET A O 1
ATOM 726 N N . ILE A 1 90 ? -5.435 6.422 10.376 1.00 95.44 90 ILE A N 1
ATOM 727 C CA . ILE A 1 90 ? -6.779 6.485 10.984 1.00 95.44 90 ILE A CA 1
ATOM 728 C C . ILE A 1 90 ? -7.199 7.923 11.304 1.00 95.44 90 ILE A C 1
ATOM 730 O O . ILE A 1 90 ? -8.381 8.246 11.196 1.00 95.44 90 ILE A O 1
ATOM 734 N N . THR A 1 91 ? -6.243 8.795 11.638 1.00 94.69 91 THR A N 1
ATOM 735 C CA . THR A 1 91 ? -6.498 10.222 11.895 1.00 94.69 91 THR A CA 1
ATOM 736 C C . THR A 1 91 ? -6.786 10.988 10.606 1.00 94.69 91 THR A C 1
ATOM 738 O O . THR A 1 91 ? -7.691 11.816 10.575 1.00 94.69 91 THR A O 1
ATOM 741 N N . LEU A 1 92 ? -6.048 10.700 9.530 1.00 92.94 92 LEU A N 1
ATOM 742 C CA . LEU A 1 92 ? -6.304 11.274 8.208 1.00 92.94 92 LEU A CA 1
ATOM 743 C C . LEU A 1 92 ? -7.658 10.818 7.656 1.00 92.94 92 LEU A C 1
ATOM 745 O O . LEU A 1 92 ? -8.340 11.608 7.009 1.00 92.94 92 LEU A O 1
ATOM 749 N N . PHE A 1 93 ? -8.058 9.574 7.941 1.00 93.56 93 PHE A N 1
ATOM 750 C CA . PHE A 1 93 ? -9.365 9.053 7.547 1.00 93.56 93 PHE A CA 1
ATOM 751 C C . PHE A 1 93 ? -10.519 9.737 8.267 1.00 93.56 93 PHE A C 1
ATOM 753 O O . PHE A 1 93 ? -11.498 10.118 7.633 1.00 93.56 93 PHE A O 1
ATOM 760 N N . SER A 1 94 ? -10.391 9.921 9.578 1.00 95.75 94 SER A N 1
ATOM 761 C CA . SER A 1 94 ? -11.289 10.762 10.357 1.00 95.75 94 SER A CA 1
ATOM 762 C C . SER A 1 94 ? -10.548 11.340 11.555 1.00 95.75 94 SER A C 1
ATOM 764 O O . SER A 1 94 ? -9.984 10.610 12.373 1.00 95.75 94 SER A O 1
ATOM 766 N N . ALA A 1 95 ? -10.635 12.659 11.726 1.00 94.81 95 ALA A N 1
ATOM 767 C CA . ALA A 1 95 ? -10.087 13.342 12.896 1.00 94.81 95 ALA A CA 1
ATOM 768 C C . ALA A 1 95 ? -10.711 12.852 14.223 1.00 94.81 95 ALA A C 1
ATOM 770 O O . ALA A 1 95 ? -10.140 13.064 15.293 1.00 94.81 95 ALA A O 1
ATOM 771 N N . LEU A 1 96 ? -11.868 12.177 14.169 1.00 96.56 96 LEU A N 1
ATOM 772 C CA . LEU A 1 96 ? -12.535 11.604 15.338 1.00 96.56 96 LEU A CA 1
ATOM 773 C C . LEU A 1 96 ? -12.043 10.200 15.705 1.00 96.56 96 LEU A C 1
ATOM 775 O O . LEU A 1 96 ? -12.358 9.739 16.799 1.00 96.56 96 LEU A O 1
ATOM 779 N N . SER A 1 97 ? -11.253 9.530 14.861 1.00 96.75 97 SER A N 1
ATOM 780 C CA . SER A 1 97 ? -10.789 8.157 15.107 1.00 96.75 97 SER A CA 1
ATOM 781 C C . SER A 1 97 ? -10.046 8.008 16.438 1.00 96.75 97 SER A C 1
ATOM 783 O O . SER A 1 97 ? -10.368 7.123 17.232 1.00 96.75 97 SER A O 1
ATOM 785 N N . ILE A 1 98 ? -9.091 8.900 16.730 1.00 96.38 98 ILE A N 1
ATOM 786 C CA . ILE A 1 98 ? -8.331 8.868 17.990 1.00 96.38 98 ILE A CA 1
ATOM 787 C C . ILE A 1 98 ? -9.229 9.181 19.201 1.00 96.38 98 ILE A C 1
ATOM 789 O O . ILE A 1 98 ? -9.224 8.386 20.145 1.00 96.38 98 ILE A O 1
ATOM 793 N N . PRO A 1 99 ? -10.051 10.255 19.200 1.00 96.12 99 PRO A N 1
ATOM 794 C CA . PRO A 1 99 ? -11.051 10.471 20.245 1.00 96.12 99 PRO A CA 1
ATOM 795 C C . PRO A 1 99 ? -11.968 9.267 20.494 1.00 96.12 99 PRO A C 1
ATOM 797 O O . PRO A 1 99 ? -12.178 8.905 21.649 1.00 96.12 99 PRO A O 1
ATOM 800 N N . ILE A 1 100 ? -12.475 8.613 19.443 1.00 96.75 100 ILE A N 1
ATOM 801 C CA . ILE A 1 100 ? -13.337 7.426 19.557 1.00 96.75 100 ILE A CA 1
ATOM 802 C C . ILE A 1 100 ? -12.608 6.299 20.294 1.00 96.75 100 ILE A C 1
ATOM 804 O O . ILE A 1 100 ? -13.174 5.714 21.220 1.00 96.75 100 ILE A O 1
ATOM 808 N N . LEU A 1 101 ? -11.351 6.016 19.938 1.00 96.88 101 LEU A N 1
ATOM 809 C CA . LEU A 1 101 ? -10.546 4.989 20.605 1.00 96.88 101 LEU A CA 1
ATOM 810 C C . LEU A 1 101 ? -10.294 5.326 22.080 1.00 96.88 101 LEU A C 1
ATOM 812 O O . LEU A 1 101 ? -10.513 4.482 22.949 1.00 96.88 101 LEU A O 1
ATOM 816 N N . LEU A 1 102 ? -9.886 6.562 22.379 1.00 96.19 102 LEU A N 1
ATOM 817 C CA . LEU A 1 102 ? -9.605 6.997 23.749 1.00 96.19 102 LEU A CA 1
ATOM 818 C C . LEU A 1 102 ? -10.860 6.964 24.626 1.00 96.19 102 LEU A C 1
ATOM 820 O O . LEU A 1 102 ? -10.824 6.431 25.734 1.00 96.19 102 LEU A O 1
ATOM 824 N N . ILE A 1 103 ? -11.984 7.477 24.124 1.00 94.12 103 ILE A N 1
ATOM 825 C CA . ILE A 1 103 ? -13.266 7.452 24.835 1.00 94.12 103 ILE A CA 1
ATOM 826 C C . ILE A 1 103 ? -13.712 6.003 25.062 1.00 94.12 103 ILE A C 1
ATOM 828 O O . ILE A 1 103 ? -14.107 5.659 26.175 1.00 94.12 103 ILE A O 1
ATOM 832 N N . SER A 1 104 ? -13.581 5.132 24.057 1.00 94.44 104 SER A N 1
ATOM 833 C CA . SER A 1 104 ? -13.899 3.703 24.188 1.00 94.44 104 SER A CA 1
ATOM 834 C C . SER A 1 104 ? -13.072 3.023 25.279 1.00 94.44 104 SER A C 1
ATOM 836 O O . SER A 1 104 ? -13.626 2.278 26.087 1.00 94.44 104 SER A O 1
ATOM 838 N N . LEU A 1 105 ? -11.767 3.309 25.354 1.00 94.75 105 LEU A N 1
ATOM 839 C CA . LEU A 1 105 ? -10.883 2.792 26.404 1.00 94.75 105 LEU A CA 1
ATOM 840 C C . LEU A 1 105 ? -11.285 3.303 27.792 1.00 94.75 105 LEU A C 1
ATOM 842 O O . LEU A 1 105 ? -11.357 2.522 28.741 1.00 94.75 105 LEU A O 1
ATOM 846 N N . VAL A 1 106 ? -11.605 4.594 27.917 1.00 92.81 106 VAL A N 1
ATOM 847 C CA . VAL A 1 106 ? -12.082 5.176 29.180 1.00 92.81 106 VAL A CA 1
ATOM 848 C C . VAL A 1 106 ? -13.384 4.510 29.628 1.00 92.81 106 VAL A C 1
ATOM 850 O O . VAL A 1 106 ? -13.484 4.121 30.792 1.00 92.81 106 VAL A O 1
ATOM 853 N N . TYR A 1 107 ? -14.352 4.316 28.726 1.00 90.88 107 TYR A N 1
ATOM 854 C CA . TYR A 1 107 ? -15.592 3.596 29.034 1.00 90.88 107 TYR A CA 1
ATOM 855 C C . TYR A 1 107 ? -15.336 2.133 29.405 1.00 90.88 107 TYR A C 1
ATOM 857 O O . TYR A 1 107 ? -15.960 1.624 30.331 1.00 90.88 107 TYR A O 1
ATOM 865 N N . LEU A 1 108 ? -14.400 1.451 28.746 1.00 92.31 108 LEU A N 1
ATOM 866 C CA . LEU A 1 108 ? -14.075 0.063 29.065 1.00 92.31 108 LEU A CA 1
ATOM 867 C C . LEU A 1 108 ? -13.515 -0.101 30.493 1.00 92.31 108 LEU A C 1
ATOM 869 O O . LEU A 1 108 ? -13.862 -1.072 31.177 1.00 92.31 108 LEU A O 1
ATOM 873 N N . ILE A 1 109 ? -12.669 0.844 30.928 1.00 90.25 109 ILE A N 1
ATOM 874 C CA . ILE A 1 109 ? -11.970 0.816 32.224 1.00 90.25 109 ILE A CA 1
ATOM 875 C C . ILE A 1 109 ? -12.848 1.355 33.358 1.00 90.25 109 ILE A C 1
ATOM 877 O O . ILE A 1 109 ? -12.942 0.728 34.409 1.00 90.25 109 ILE A O 1
ATOM 881 N N . ARG A 1 110 ? -13.462 2.532 33.178 1.00 84.75 110 ARG A N 1
ATOM 882 C CA . ARG A 1 110 ? -14.146 3.254 34.266 1.00 84.75 110 ARG A CA 1
ATOM 883 C C . ARG A 1 110 ? -15.594 2.851 34.468 1.00 84.75 110 ARG A C 1
ATOM 885 O O . ARG A 1 110 ? -16.166 3.157 35.510 1.00 84.75 110 ARG A O 1
ATOM 892 N N . SER A 1 111 ? -16.223 2.256 33.466 1.00 67.75 111 SER A N 1
ATOM 893 C CA . SER A 1 111 ? -17.667 2.140 33.488 1.00 67.75 111 SER A CA 1
ATOM 894 C C . SER A 1 111 ? -18.152 0.956 34.325 1.00 67.75 111 SER A C 1
ATOM 896 O O . SER A 1 111 ? -17.809 -0.193 34.049 1.00 67.75 111 SER A O 1
ATOM 898 N N . SER A 1 112 ? -19.033 1.235 35.292 1.00 64.44 112 SER A N 1
ATOM 899 C CA . SER A 1 112 ? -19.910 0.244 35.931 1.00 64.44 112 SER A CA 1
ATOM 900 C C . SER A 1 112 ? -21.086 -0.170 35.031 1.00 64.44 112 SER A C 1
ATOM 902 O O . SER A 1 112 ? -21.982 -0.885 35.479 1.00 64.44 112 SER A O 1
ATOM 904 N N . ASN A 1 113 ? -21.100 0.279 33.766 1.00 64.06 113 ASN A N 1
ATOM 905 C CA . ASN A 1 113 ? -22.154 -0.031 32.808 1.00 64.06 113 ASN A CA 1
ATOM 906 C C . ASN A 1 113 ? -22.313 -1.539 32.614 1.00 64.06 113 ASN A C 1
ATOM 908 O O . ASN A 1 113 ? -21.377 -2.326 32.777 1.00 64.06 113 ASN A O 1
ATOM 912 N N . ASN A 1 114 ? -23.526 -1.904 32.196 1.00 78.12 114 ASN A N 1
ATOM 913 C CA . ASN A 1 114 ? -23.944 -3.267 31.899 1.00 78.12 114 ASN A CA 1
ATOM 914 C C . ASN A 1 114 ? -22.837 -4.040 31.156 1.00 78.12 114 ASN A C 1
ATOM 916 O O . ASN A 1 114 ? -22.293 -3.569 30.154 1.00 78.12 114 ASN A O 1
ATOM 920 N N . PHE A 1 115 ? -22.524 -5.232 31.667 1.00 85.06 115 PHE A N 1
ATOM 921 C CA . PHE A 1 115 ? -21.501 -6.152 31.164 1.00 85.06 115 PHE A CA 1
ATOM 922 C C . PHE A 1 115 ? -21.526 -6.309 29.636 1.00 85.06 115 PHE A C 1
ATOM 924 O O . PHE A 1 115 ? -20.474 -6.325 28.995 1.00 85.06 115 PHE A O 1
ATOM 931 N N . LYS A 1 116 ? -22.724 -6.314 29.036 1.00 86.06 116 LYS A N 1
ATOM 932 C CA . LYS A 1 116 ? -22.909 -6.359 27.581 1.00 86.06 116 LYS A CA 1
ATOM 933 C C . LYS A 1 116 ? -22.223 -5.192 26.861 1.00 86.06 116 LYS A C 1
ATOM 935 O O . LYS A 1 116 ? -21.580 -5.418 25.838 1.00 86.06 116 LYS A O 1
ATOM 940 N N . TYR A 1 117 ? -22.313 -3.967 27.388 1.00 85.50 117 TYR A N 1
ATOM 941 C CA . TYR A 1 117 ? -21.683 -2.804 26.758 1.00 85.50 117 TYR A CA 1
ATOM 942 C C . TYR A 1 117 ? -20.160 -2.918 26.762 1.00 85.50 117 TYR A C 1
ATOM 944 O O . TYR A 1 117 ? -19.519 -2.639 25.750 1.00 85.50 117 TYR A O 1
ATOM 952 N N . ARG A 1 118 ? -19.591 -3.377 27.884 1.00 88.38 118 ARG A N 1
ATOM 953 C CA . ARG A 1 118 ? -18.145 -3.573 28.039 1.00 88.38 118 ARG A CA 1
ATOM 954 C C . ARG A 1 118 ? -17.613 -4.655 27.105 1.00 88.38 118 ARG A C 1
ATOM 956 O O . ARG A 1 118 ? -16.563 -4.450 26.506 1.00 88.38 118 ARG A O 1
ATOM 963 N N . LEU A 1 119 ? -18.347 -5.756 26.929 1.00 92.25 119 LEU A N 1
ATOM 964 C CA . LEU A 1 119 ? -17.976 -6.803 25.974 1.00 92.25 119 LEU A CA 1
ATOM 965 C C . LEU A 1 119 ? -17.925 -6.278 24.538 1.00 92.25 119 LEU A C 1
ATOM 967 O O . LEU A 1 119 ? -16.949 -6.530 23.843 1.00 92.25 119 LEU A O 1
ATOM 971 N N . ILE A 1 120 ? -18.931 -5.515 24.100 1.00 92.56 120 ILE A N 1
ATOM 972 C CA . ILE A 1 120 ? -18.948 -4.953 22.740 1.00 92.56 120 ILE A CA 1
ATOM 973 C C . ILE A 1 120 ? -17.755 -4.012 22.522 1.00 92.56 120 ILE A C 1
ATOM 975 O O . ILE A 1 120 ? -17.083 -4.121 21.497 1.00 92.56 120 ILE A O 1
ATOM 979 N N . LEU A 1 121 ? -17.446 -3.135 23.487 1.00 93.62 121 LEU A N 1
ATOM 980 C CA . LEU A 1 121 ? -16.269 -2.260 23.409 1.00 93.62 121 LEU A CA 1
ATOM 981 C C . LEU A 1 121 ? -14.969 -3.069 23.353 1.00 93.62 121 LEU A C 1
ATOM 983 O O . LEU A 1 121 ? -14.126 -2.809 22.498 1.00 93.62 121 LEU A O 1
ATOM 987 N N . PHE A 1 122 ? -14.822 -4.067 24.227 1.00 94.94 122 PHE A N 1
ATOM 988 C CA . PHE A 1 122 ? -13.645 -4.932 24.273 1.00 94.94 122 PHE A CA 1
ATOM 989 C C . PHE A 1 122 ? -13.426 -5.664 22.946 1.00 94.94 122 PHE A C 1
ATOM 991 O O . PHE A 1 122 ? -12.343 -5.574 22.369 1.00 94.94 122 PHE A O 1
ATOM 998 N N . TYR A 1 123 ? -14.462 -6.331 22.429 1.00 95.56 123 TYR A N 1
ATOM 999 C CA . TYR A 1 123 ? -14.369 -7.054 21.165 1.00 95.56 123 TYR A CA 1
ATOM 1000 C C . TYR A 1 123 ? -14.119 -6.117 19.986 1.00 95.56 123 TYR A C 1
ATOM 1002 O O . TYR A 1 123 ? -13.332 -6.457 19.111 1.00 95.56 123 TYR A O 1
ATOM 1010 N N . SER A 1 124 ? -14.710 -4.922 19.967 1.00 95.19 124 SER A N 1
ATOM 1011 C CA . SER A 1 124 ? -14.453 -3.950 18.897 1.00 95.19 124 SER A CA 1
ATOM 1012 C C . SER A 1 124 ? -12.995 -3.481 18.905 1.00 95.19 124 SER A C 1
ATOM 1014 O O . SER A 1 124 ? -12.332 -3.516 17.872 1.00 95.19 124 SER A O 1
ATOM 1016 N N . LEU A 1 125 ? -12.464 -3.110 20.076 1.00 95.75 125 LEU A N 1
ATOM 1017 C CA . LEU A 1 125 ? -11.084 -2.638 20.226 1.00 95.75 125 LEU A CA 1
ATOM 1018 C C . LEU A 1 125 ? -10.059 -3.728 19.899 1.00 95.75 125 LEU A C 1
ATOM 1020 O O . LEU A 1 125 ? -9.092 -3.462 19.188 1.00 95.75 125 LEU A O 1
ATOM 1024 N N . ILE A 1 126 ? -10.272 -4.956 20.385 1.00 95.75 126 ILE A N 1
ATOM 1025 C CA . ILE A 1 126 ? -9.351 -6.058 20.094 1.00 95.75 126 ILE A CA 1
ATOM 1026 C C . ILE A 1 126 ? -9.424 -6.471 18.623 1.00 95.75 126 ILE A C 1
ATOM 1028 O O . ILE A 1 126 ? -8.401 -6.823 18.051 1.00 95.75 126 ILE A O 1
ATOM 1032 N N . THR A 1 127 ? -10.598 -6.366 17.990 1.00 95.38 127 THR A N 1
ATOM 1033 C CA . THR A 1 127 ? -10.757 -6.648 16.558 1.00 95.38 127 THR A CA 1
ATOM 1034 C C . THR A 1 127 ? -9.977 -5.638 15.721 1.00 95.38 127 THR A C 1
ATOM 1036 O O . THR A 1 127 ? -9.180 -6.064 14.892 1.00 95.38 127 THR A O 1
ATOM 1039 N N . ILE A 1 128 ? -10.119 -4.332 15.991 1.00 95.12 128 ILE A N 1
ATOM 1040 C CA . ILE A 1 128 ? -9.325 -3.276 15.329 1.00 95.12 128 ILE A CA 1
ATOM 1041 C C . ILE A 1 128 ? -7.822 -3.553 15.488 1.00 95.12 128 ILE A C 1
ATOM 1043 O O . ILE A 1 128 ? -7.049 -3.475 14.535 1.00 95.12 128 ILE A O 1
ATOM 1047 N N . LEU A 1 129 ? -7.393 -3.925 16.698 1.00 92.62 129 LEU A N 1
ATOM 1048 C CA . LEU A 1 129 ? -5.987 -4.211 16.963 1.00 92.62 129 LEU A CA 1
ATOM 1049 C C . LEU A 1 129 ? -5.497 -5.444 16.195 1.00 92.62 129 LEU A C 1
ATOM 1051 O O . LEU A 1 129 ? -4.444 -5.379 15.575 1.00 92.62 129 LEU A O 1
ATOM 1055 N N . ILE A 1 130 ? -6.243 -6.550 16.200 1.00 92.44 130 ILE A N 1
ATOM 1056 C CA . ILE A 1 130 ? -5.847 -7.793 15.522 1.00 92.44 130 ILE A CA 1
ATOM 1057 C C . ILE A 1 130 ? -5.767 -7.600 14.003 1.00 92.44 130 ILE A C 1
ATOM 1059 O O . ILE A 1 130 ? -4.809 -8.078 13.395 1.00 92.44 130 ILE A O 1
ATOM 1063 N N . TYR A 1 131 ? -6.727 -6.887 13.400 1.00 90.75 131 TYR A N 1
ATOM 1064 C CA . TYR A 1 131 ? -6.736 -6.640 11.954 1.00 90.75 131 TYR A CA 1
ATOM 1065 C C . TYR A 1 131 ? -5.487 -5.886 11.492 1.00 90.75 131 TYR A C 1
ATOM 1067 O O . TYR A 1 131 ? -4.879 -6.271 10.496 1.00 90.75 131 TYR A O 1
ATOM 1075 N N . SER A 1 132 ? -5.059 -4.868 12.239 1.00 91.44 132 SER A N 1
ATOM 1076 C CA . SER A 1 132 ? -3.874 -4.076 11.897 1.00 91.44 132 SER A CA 1
ATOM 1077 C C . SER A 1 132 ? -2.547 -4.689 12.356 1.00 91.44 132 SER A C 1
ATOM 1079 O O . SER A 1 132 ? -1.543 -4.608 11.644 1.00 91.44 132 SER A O 1
ATOM 1081 N N . MET A 1 133 ? -2.509 -5.321 13.532 1.00 90.31 133 MET A N 1
ATOM 1082 C CA . MET A 1 133 ? -1.261 -5.741 14.183 1.00 90.31 133 MET A CA 1
ATOM 1083 C C . MET A 1 133 ? -0.483 -6.781 13.373 1.00 90.31 133 MET A C 1
ATOM 1085 O O . MET A 1 133 ? 0.747 -6.769 13.405 1.00 90.31 133 MET A O 1
ATOM 1089 N N . GLY A 1 134 ? -1.167 -7.636 12.605 1.00 87.44 134 GLY A N 1
ATOM 1090 C CA . GLY A 1 134 ? -0.518 -8.615 11.726 1.00 87.44 134 GLY A CA 1
ATOM 1091 C C . GLY A 1 134 ? 0.376 -7.989 10.648 1.00 87.44 134 GLY A C 1
ATOM 1092 O O . GLY A 1 134 ? 1.306 -8.637 10.174 1.00 87.44 134 GLY A O 1
ATOM 1093 N N . PHE A 1 135 ? 0.145 -6.719 10.301 1.00 89.75 135 PHE A N 1
ATOM 1094 C CA . PHE A 1 135 ? 0.889 -6.005 9.263 1.00 89.75 135 PHE A CA 1
ATOM 1095 C C . PHE A 1 135 ? 2.006 -5.111 9.818 1.00 89.75 135 PHE A C 1
ATOM 1097 O O . PHE A 1 135 ? 2.892 -4.709 9.067 1.00 89.75 135 PHE A O 1
ATOM 1104 N N . PHE A 1 136 ? 2.020 -4.818 11.124 1.00 92.31 136 PHE A N 1
ATOM 1105 C CA . PHE A 1 136 ? 3.065 -3.984 11.734 1.00 92.31 136 PHE A CA 1
ATOM 1106 C C . PHE A 1 136 ? 4.489 -4.529 11.555 1.00 92.31 136 PHE A C 1
ATOM 1108 O O . PHE A 1 136 ? 5.399 -3.714 11.412 1.00 92.31 136 PHE A O 1
ATOM 1115 N N . PRO A 1 137 ? 4.738 -5.852 11.542 1.00 91.31 137 PRO A N 1
ATOM 1116 C CA . PRO A 1 137 ? 6.084 -6.368 11.328 1.00 91.31 137 PRO A CA 1
ATOM 1117 C C . PRO A 1 137 ? 6.589 -6.284 9.884 1.00 91.31 137 PRO A C 1
ATOM 1119 O O . PRO A 1 137 ? 7.777 -6.518 9.693 1.00 91.31 137 PRO A O 1
ATOM 1122 N N . ILE A 1 138 ? 5.733 -6.003 8.895 1.00 89.38 138 ILE A N 1
ATOM 1123 C CA . ILE A 1 138 ? 6.070 -6.019 7.458 1.00 89.38 138 ILE A CA 1
ATOM 1124 C C . ILE A 1 138 ? 5.913 -4.622 6.831 1.00 89.38 138 ILE A C 1
ATOM 1126 O O . ILE A 1 138 ? 6.153 -3.622 7.498 1.00 89.38 138 ILE A O 1
ATOM 1130 N N . ASN A 1 139 ? 5.566 -4.518 5.546 1.00 83.75 139 ASN A N 1
ATOM 1131 C CA . ASN A 1 139 ? 5.205 -3.242 4.932 1.00 83.75 139 ASN A CA 1
ATOM 1132 C C . ASN A 1 139 ? 3.739 -2.902 5.256 1.00 83.75 139 ASN A C 1
ATOM 1134 O O . ASN A 1 139 ? 2.863 -3.732 5.006 1.00 83.75 139 ASN A O 1
ATOM 1138 N N . PHE A 1 140 ? 3.467 -1.713 5.804 1.00 86.69 140 PHE A N 1
ATOM 1139 C CA . PHE A 1 140 ? 2.126 -1.299 6.224 1.00 86.69 140 PHE A CA 1
ATOM 1140 C C . PHE A 1 140 ? 1.468 -0.382 5.187 1.00 86.69 140 PHE A C 1
ATOM 1142 O O . PHE A 1 140 ? 1.814 0.790 5.064 1.00 86.69 140 PHE A O 1
ATOM 1149 N N . GLU A 1 141 ? 0.486 -0.914 4.459 1.00 86.62 141 GLU A N 1
ATOM 1150 C CA . GLU A 1 141 ? -0.213 -0.209 3.382 1.00 86.62 141 GLU A CA 1
ATOM 1151 C C . GLU A 1 141 ? -1.625 0.216 3.790 1.00 86.62 141 GLU A C 1
ATOM 1153 O O . GLU A 1 141 ? -2.329 -0.494 4.511 1.00 86.62 141 GLU A O 1
ATOM 1158 N N . ARG A 1 142 ? -2.105 1.327 3.215 1.00 85.75 142 ARG A N 1
ATOM 1159 C CA . ARG A 1 142 ? -3.453 1.872 3.477 1.00 85.75 142 ARG A CA 1
ATOM 1160 C C . ARG A 1 142 ? -4.572 0.849 3.256 1.00 85.75 142 ARG A C 1
ATOM 1162 O O . ARG A 1 142 ? -5.599 0.892 3.924 1.00 85.75 142 ARG A O 1
ATOM 1169 N N . ARG A 1 143 ? -4.395 -0.080 2.315 1.00 88.00 143 ARG A N 1
ATOM 1170 C CA . ARG A 1 143 ? -5.405 -1.100 1.996 1.00 88.00 143 ARG A CA 1
ATOM 1171 C C . ARG A 1 143 ? -5.665 -2.090 3.136 1.00 88.00 143 ARG A C 1
ATOM 1173 O O . ARG A 1 143 ? -6.733 -2.690 3.163 1.00 88.00 143 ARG A O 1
ATOM 1180 N N . TYR A 1 144 ? -4.731 -2.253 4.075 1.00 89.25 144 TYR A N 1
ATOM 1181 C CA . TYR A 1 144 ? -4.866 -3.222 5.168 1.00 89.25 144 TYR A CA 1
ATOM 1182 C C . TYR A 1 144 ? -5.810 -2.756 6.283 1.00 89.25 144 TYR A C 1
ATOM 1184 O O . TYR A 1 144 ? -6.332 -3.583 7.019 1.00 89.25 144 TYR A O 1
ATOM 1192 N N . ILE A 1 145 ? -6.093 -1.453 6.363 1.00 92.06 145 ILE A N 1
ATOM 1193 C CA . ILE A 1 145 ? -6.859 -0.839 7.463 1.00 92.06 145 ILE A CA 1
ATOM 1194 C C . ILE A 1 145 ? -8.269 -0.401 7.068 1.00 92.06 145 ILE A C 1
ATOM 1196 O O . ILE A 1 145 ? -8.965 0.250 7.842 1.00 92.06 145 ILE A O 1
ATOM 1200 N N . ILE A 1 146 ? -8.718 -0.745 5.858 1.00 91.75 146 ILE A N 1
ATOM 1201 C CA . ILE A 1 146 ? -10.049 -0.353 5.370 1.00 91.75 146 ILE A CA 1
ATOM 1202 C C . ILE A 1 146 ? -11.148 -0.878 6.305 1.00 91.75 146 ILE A C 1
ATOM 1204 O O . ILE A 1 146 ? -12.114 -0.171 6.591 1.00 91.75 146 ILE A O 1
ATOM 1208 N N . ILE A 1 147 ? -10.983 -2.101 6.819 1.00 93.06 147 ILE A N 1
ATOM 1209 C CA . ILE A 1 147 ? -11.922 -2.708 7.770 1.00 93.06 147 ILE A CA 1
ATOM 1210 C C . ILE A 1 147 ? -11.924 -1.933 9.094 1.00 93.06 147 ILE A C 1
ATOM 1212 O O . ILE A 1 147 ? -12.993 -1.686 9.654 1.00 93.06 147 ILE A O 1
ATOM 1216 N N . ASP A 1 148 ? -10.761 -1.471 9.555 1.00 95.31 148 ASP A N 1
ATOM 1217 C CA . ASP A 1 148 ? -10.652 -0.692 10.790 1.00 95.31 148 ASP A CA 1
ATOM 1218 C C . ASP A 1 148 ? -11.410 0.632 10.697 1.00 95.31 148 ASP A C 1
ATOM 1220 O O . ASP A 1 148 ? -12.025 1.049 11.675 1.00 95.31 148 ASP A O 1
ATOM 1224 N N . PHE A 1 149 ? -11.464 1.265 9.521 1.00 95.06 149 PHE A N 1
ATOM 1225 C CA . PHE A 1 149 ? -12.278 2.467 9.321 1.00 95.06 149 PHE A CA 1
ATOM 1226 C C . PHE A 1 149 ? -13.772 2.205 9.529 1.00 95.06 149 PHE A C 1
ATOM 1228 O O . PHE A 1 149 ? -14.456 3.000 10.176 1.00 95.06 149 PHE A O 1
ATOM 1235 N N . VAL A 1 150 ? -14.280 1.075 9.028 1.00 95.06 150 VAL A N 1
ATOM 1236 C CA . VAL A 1 150 ? -15.681 0.675 9.229 1.00 95.06 150 VAL A CA 1
ATOM 1237 C C . VAL A 1 150 ? -15.939 0.387 10.707 1.00 95.06 150 VAL A C 1
ATOM 1239 O O . VAL A 1 150 ? -16.929 0.861 11.264 1.00 95.06 150 VAL A O 1
ATOM 1242 N N . LEU A 1 151 ? -15.034 -0.337 11.369 1.00 96.06 151 LEU A N 1
ATOM 1243 C CA . LEU A 1 151 ? -15.148 -0.645 12.795 1.00 96.06 151 LEU A CA 1
ATOM 1244 C C . LEU A 1 151 ? -15.111 0.619 13.660 1.00 96.06 151 LEU A C 1
ATOM 1246 O O . LEU A 1 151 ? -15.914 0.744 14.580 1.00 96.06 151 LEU A O 1
ATOM 1250 N N . LEU A 1 152 ? -14.239 1.578 13.345 1.00 97.00 152 LEU A N 1
ATOM 1251 C CA . LEU A 1 152 ? -14.162 2.871 14.026 1.00 97.00 152 LEU A CA 1
ATOM 1252 C C . LEU A 1 152 ? -15.441 3.691 13.845 1.00 97.00 152 LEU A C 1
ATOM 1254 O O . LEU A 1 152 ? -15.922 4.284 14.811 1.00 97.00 152 LEU A O 1
ATOM 1258 N N . PHE A 1 153 ? -16.024 3.693 12.645 1.00 96.81 153 PHE A N 1
ATOM 1259 C CA . PHE A 1 153 ? -17.299 4.359 12.388 1.00 96.81 153 PHE A CA 1
ATOM 1260 C C . PHE A 1 153 ? -18.434 3.748 13.221 1.00 96.81 153 PHE A C 1
ATOM 1262 O O . PHE A 1 153 ? -19.158 4.466 13.917 1.00 96.81 153 PHE A O 1
ATOM 1269 N N . LEU A 1 154 ? -18.554 2.416 13.206 1.00 96.06 154 LEU A N 1
ATOM 1270 C CA . LEU A 1 154 ? -19.556 1.687 13.987 1.00 96.06 154 LEU A CA 1
ATOM 1271 C C . LEU A 1 154 ? -19.363 1.899 15.493 1.00 96.06 154 LEU A C 1
ATOM 1273 O O . LEU A 1 154 ? -20.335 2.137 16.211 1.00 96.06 154 LEU A O 1
ATOM 1277 N N . LEU A 1 155 ? -18.116 1.876 15.965 1.00 95.81 155 LEU A N 1
ATOM 1278 C CA . LEU A 1 155 ? -17.763 2.138 17.357 1.00 95.81 155 LEU A CA 1
ATOM 1279 C C . LEU A 1 155 ? -18.121 3.573 17.767 1.00 95.81 155 LEU A C 1
ATOM 1281 O O . LEU A 1 155 ? -18.707 3.778 18.828 1.00 95.81 155 LEU A O 1
ATOM 1285 N N . GLY A 1 156 ? -17.850 4.560 16.911 1.00 95.00 156 GLY A N 1
ATOM 1286 C CA . GLY A 1 156 ? -18.270 5.945 17.119 1.00 95.00 156 GLY A CA 1
ATOM 1287 C C . GLY A 1 156 ? -19.790 6.079 17.226 1.00 95.00 156 GLY A C 1
ATOM 1288 O O . GLY A 1 156 ? -20.291 6.704 18.162 1.00 95.00 156 GLY A O 1
ATOM 1289 N N . GLY A 1 157 ? -20.539 5.441 16.322 1.00 94.12 157 GLY A N 1
ATOM 1290 C CA . GLY A 1 157 ? -22.004 5.426 16.360 1.00 94.12 157 GLY A CA 1
ATOM 1291 C C . GLY A 1 157 ? -22.538 4.769 17.633 1.00 94.12 157 GLY A C 1
ATOM 1292 O O . GLY A 1 157 ? -23.438 5.295 18.289 1.00 94.12 157 GLY A O 1
ATOM 1293 N N . TYR A 1 158 ? -21.920 3.668 18.050 1.00 92.88 158 TYR A N 1
ATOM 1294 C CA . TYR A 1 158 ? -22.250 2.989 19.294 1.00 92.88 158 TYR A CA 1
ATOM 1295 C C . TYR A 1 158 ? -22.017 3.876 20.528 1.00 92.88 158 TYR A C 1
ATOM 1297 O O . TYR A 1 158 ? -22.906 3.992 21.375 1.00 92.88 158 TYR A O 1
ATOM 1305 N N . LEU A 1 159 ? -20.892 4.596 20.601 1.00 92.06 159 LEU A N 1
ATOM 1306 C CA . LEU A 1 159 ? -20.640 5.569 21.671 1.00 92.06 159 LEU A CA 1
ATOM 1307 C C . LEU A 1 159 ? -21.689 6.692 21.712 1.00 92.06 159 LEU A C 1
ATOM 1309 O O . LEU A 1 159 ? -22.068 7.123 22.806 1.00 92.06 159 LEU A O 1
ATOM 1313 N N . CYS A 1 160 ? -22.191 7.133 20.550 1.00 91.06 160 CYS A N 1
ATOM 1314 C CA . CYS A 1 160 ? -23.275 8.118 20.477 1.00 91.06 160 CYS A CA 1
ATOM 1315 C C . CYS A 1 160 ? -24.545 7.604 21.159 1.00 91.06 160 CYS A C 1
ATOM 1317 O O . CYS A 1 160 ? -25.163 8.343 21.924 1.00 91.06 160 CYS A O 1
ATOM 1319 N N . THR A 1 161 ? -24.900 6.334 20.922 1.00 87.94 161 THR A N 1
ATOM 1320 C CA . THR A 1 161 ? -26.077 5.711 21.547 1.00 87.94 161 THR A CA 1
ATOM 1321 C C . THR A 1 161 ? -25.913 5.545 23.054 1.00 87.94 161 THR A C 1
ATOM 1323 O O . THR A 1 161 ? -26.840 5.832 23.802 1.00 87.94 161 THR A O 1
ATOM 1326 N N . MET A 1 162 ? -24.726 5.147 23.521 1.00 85.19 162 MET A N 1
ATOM 1327 C CA . MET A 1 162 ? -24.464 4.967 24.952 1.00 85.19 162 MET A CA 1
ATOM 1328 C C . MET A 1 162 ? -24.483 6.284 25.733 1.00 85.19 162 MET A C 1
ATOM 1330 O O . MET A 1 162 ? -24.893 6.306 26.889 1.00 85.19 162 MET A O 1
ATOM 1334 N N . SER A 1 163 ? -24.020 7.370 25.113 1.00 83.06 163 SER A N 1
ATOM 1335 C CA . SER A 1 163 ? -23.859 8.671 25.771 1.00 83.06 163 SER A CA 1
ATOM 1336 C C . SER A 1 163 ? -25.049 9.615 25.546 1.00 83.06 163 SER A C 1
ATOM 1338 O O . SER A 1 163 ? -24.973 10.776 25.939 1.00 83.06 163 SER A O 1
ATOM 1340 N N . ASN A 1 164 ? -26.126 9.149 24.892 1.00 82.19 164 ASN A N 1
ATOM 1341 C CA . ASN A 1 164 ? -27.275 9.967 24.475 1.00 82.19 164 ASN A CA 1
ATOM 1342 C C . ASN A 1 164 ? -26.862 11.272 23.763 1.00 82.19 164 ASN A C 1
ATOM 1344 O O . ASN A 1 164 ? -27.469 12.326 23.967 1.00 82.19 164 ASN A O 1
ATOM 1348 N N . LEU A 1 165 ? -25.805 11.219 22.941 1.00 83.62 165 LEU A N 1
ATOM 1349 C CA . LEU A 1 165 ? -25.339 12.396 22.207 1.00 83.62 165 LEU A CA 1
ATOM 1350 C C . LEU A 1 165 ? -26.403 12.839 21.200 1.00 83.62 165 LEU A C 1
ATOM 1352 O O . LEU A 1 165 ? -27.111 12.024 20.604 1.00 83.62 165 LEU A O 1
ATOM 1356 N N . ASN A 1 166 ? -26.528 14.153 21.017 1.00 85.38 166 ASN A N 1
ATOM 1357 C CA . ASN A 1 166 ? -27.552 14.716 20.147 1.00 85.38 166 ASN A CA 1
ATOM 1358 C C . ASN A 1 166 ? -27.306 14.370 18.662 1.00 85.38 166 ASN A C 1
ATOM 1360 O O . ASN A 1 166 ? -26.210 13.995 18.240 1.00 85.38 166 ASN A O 1
ATOM 1364 N N . LYS A 1 167 ? -28.344 14.562 17.839 1.00 88.44 167 LYS A N 1
ATOM 1365 C CA . LYS A 1 167 ? -28.284 14.335 16.383 1.00 88.44 167 LYS A CA 1
ATOM 1366 C C . LYS A 1 167 ? -27.154 15.119 15.700 1.00 88.44 167 LYS A C 1
ATOM 1368 O O . LYS A 1 167 ? -26.615 14.645 14.707 1.00 88.44 167 LYS A O 1
ATOM 1373 N N . ALA A 1 168 ? -26.777 16.284 16.234 1.00 89.06 168 ALA A N 1
ATOM 1374 C CA . ALA A 1 168 ? -25.695 17.092 15.678 1.00 89.06 168 ALA A CA 1
ATOM 1375 C C . ALA A 1 168 ? -24.340 16.368 15.753 1.00 89.06 168 ALA A C 1
ATOM 1377 O O . ALA A 1 168 ? -23.607 16.354 14.769 1.00 89.06 168 ALA A O 1
ATOM 1378 N N . PHE A 1 169 ? -24.032 15.693 16.865 1.00 89.88 169 PHE A N 1
ATOM 1379 C CA . PHE A 1 169 ? -22.795 14.919 16.981 1.00 89.88 169 PHE A CA 1
ATOM 1380 C C . PHE A 1 169 ? -22.762 13.724 16.018 1.00 89.88 169 PHE A C 1
ATOM 1382 O O . PHE A 1 169 ? -21.738 13.471 15.388 1.00 89.88 169 PHE A O 1
ATOM 1389 N N . ALA A 1 170 ? -23.891 13.032 15.834 1.00 92.12 170 ALA A N 1
ATOM 1390 C CA . ALA A 1 170 ? -23.991 11.950 14.853 1.00 92.12 170 ALA A CA 1
ATOM 1391 C C . ALA A 1 170 ? -23.740 12.446 13.415 1.00 92.12 170 ALA A C 1
ATOM 1393 O O . ALA A 1 170 ? -23.059 11.776 12.643 1.00 92.12 170 ALA A O 1
ATOM 1394 N N . ILE A 1 171 ? -24.228 13.643 13.067 1.00 94.56 171 ILE A N 1
ATOM 1395 C CA . ILE A 1 171 ? -23.953 14.276 11.768 1.00 94.56 171 ILE A CA 1
ATOM 1396 C C . ILE A 1 171 ? -22.458 14.587 11.617 1.00 94.56 171 ILE A C 1
ATOM 1398 O O . ILE A 1 171 ? -21.877 14.265 10.584 1.00 94.56 171 ILE A O 1
ATOM 1402 N N . ILE A 1 172 ? -21.818 15.155 12.645 1.00 95.56 172 ILE A N 1
ATOM 1403 C CA . ILE A 1 172 ? -20.371 15.434 12.634 1.00 95.56 172 ILE A CA 1
ATOM 1404 C C . ILE A 1 172 ? -19.574 14.136 12.444 1.00 95.56 172 ILE A C 1
ATOM 1406 O O . ILE A 1 172 ? -18.646 14.100 11.634 1.00 95.56 172 ILE A O 1
ATOM 1410 N N . LEU A 1 173 ? -19.962 13.058 13.135 1.00 95.94 173 LEU A N 1
ATOM 1411 C CA . LEU A 1 173 ? -19.357 11.740 12.970 1.00 95.94 173 LEU A CA 1
ATOM 1412 C C . LEU A 1 173 ? -19.457 11.267 11.518 1.00 95.94 173 LEU A C 1
ATOM 1414 O O . LEU A 1 173 ? -18.436 10.956 10.912 1.00 95.94 173 LEU A O 1
ATOM 1418 N N . ILE A 1 174 ? -20.659 11.269 10.942 1.00 95.81 174 ILE A N 1
ATOM 1419 C CA . ILE A 1 174 ? -20.889 10.847 9.556 1.00 95.81 174 ILE A CA 1
ATOM 1420 C C . ILE A 1 174 ? -20.031 11.664 8.586 1.00 95.81 174 ILE A C 1
ATOM 1422 O O . ILE A 1 174 ? -19.303 11.088 7.780 1.00 95.81 174 ILE A O 1
ATOM 1426 N N . ILE A 1 175 ? -20.051 12.993 8.702 1.00 96.38 175 ILE A N 1
ATOM 1427 C CA . ILE A 1 175 ? -19.260 13.882 7.844 1.00 96.38 175 ILE A CA 1
ATOM 1428 C C . ILE A 1 175 ? -17.767 13.547 7.953 1.00 96.38 175 ILE A C 1
ATOM 1430 O O . ILE A 1 175 ? -17.097 13.415 6.930 1.00 96.38 175 ILE A O 1
ATOM 1434 N N . SER A 1 176 ? -17.254 13.331 9.168 1.00 96.50 176 SER A N 1
ATOM 1435 C CA . SER A 1 176 ? -15.830 13.049 9.384 1.00 96.50 176 SER A CA 1
ATOM 1436 C C . SER A 1 176 ? -15.334 11.773 8.693 1.00 96.50 176 SER A C 1
ATOM 1438 O O . SER A 1 176 ? -14.184 11.741 8.276 1.00 96.50 176 SER A O 1
ATOM 1440 N N . PHE A 1 177 ? -16.187 10.752 8.531 1.00 95.69 177 PHE A N 1
ATOM 1441 C CA . PHE A 1 177 ? -15.837 9.489 7.864 1.00 95.69 177 PHE A CA 1
ATOM 1442 C C . PHE A 1 177 ? -16.131 9.501 6.355 1.00 95.69 177 PHE A C 1
ATOM 1444 O O . PHE A 1 177 ? -15.681 8.613 5.637 1.00 95.69 177 PHE A O 1
ATOM 1451 N N . ILE A 1 178 ? -16.875 10.496 5.861 1.00 95.44 178 ILE A N 1
ATOM 1452 C CA . ILE A 1 178 ? -17.266 10.619 4.450 1.00 95.44 178 ILE A CA 1
ATOM 1453 C C . ILE A 1 178 ? -16.303 11.513 3.659 1.00 95.44 178 ILE A C 1
ATOM 1455 O O . ILE A 1 178 ? -16.066 11.247 2.481 1.00 95.44 178 ILE A O 1
ATOM 1459 N N . ILE A 1 179 ? -15.710 12.537 4.286 1.00 93.62 179 ILE A N 1
ATOM 1460 C CA . ILE A 1 179 ? -14.843 13.510 3.597 1.00 93.62 179 ILE A CA 1
ATOM 1461 C C . ILE A 1 179 ? -13.702 12.824 2.836 1.00 93.62 179 ILE A C 1
ATOM 1463 O O . ILE A 1 179 ? -13.533 13.081 1.646 1.00 93.62 179 ILE A O 1
ATOM 1467 N N . MET A 1 180 ? -12.931 11.945 3.485 1.00 91.00 180 MET A N 1
ATOM 1468 C CA . MET A 1 180 ? -11.765 11.329 2.843 1.00 91.00 180 MET A CA 1
ATOM 1469 C C . MET A 1 180 ? -12.138 10.375 1.692 1.00 91.00 180 MET A C 1
ATOM 1471 O O . MET A 1 180 ? -11.520 10.493 0.628 1.00 91.00 180 MET A O 1
ATOM 1475 N N . PRO A 1 181 ? -13.132 9.470 1.823 1.00 90.06 181 PRO A N 1
ATOM 1476 C CA . PRO A 1 181 ? -13.621 8.684 0.690 1.00 90.06 181 PRO A CA 1
ATOM 1477 C C . PRO A 1 181 ? -14.082 9.543 -0.490 1.00 90.06 181 PRO A C 1
ATOM 1479 O O . PRO A 1 181 ? -13.693 9.272 -1.623 1.00 90.06 181 PRO A O 1
ATOM 1482 N N . PHE A 1 182 ? -14.848 10.608 -0.240 1.00 92.44 182 PHE A N 1
ATOM 1483 C CA . PHE A 1 182 ? -15.315 11.498 -1.307 1.00 92.44 182 PHE A CA 1
ATOM 1484 C C . PHE A 1 182 ? -14.172 12.272 -1.960 1.00 92.44 182 PHE A C 1
ATOM 1486 O O . PHE A 1 182 ? -14.118 12.344 -3.184 1.00 92.44 182 PHE A O 1
ATOM 1493 N N . ALA A 1 183 ? -13.231 12.797 -1.172 1.00 91.00 183 ALA A N 1
ATOM 1494 C CA . ALA A 1 183 ? -12.040 13.453 -1.699 1.00 91.00 183 ALA A CA 1
ATOM 1495 C C . ALA A 1 183 ? -11.208 12.495 -2.565 1.00 91.00 183 ALA A C 1
ATOM 1497 O O . ALA A 1 183 ? -10.778 12.882 -3.645 1.00 91.00 183 ALA A O 1
ATOM 1498 N N . SER A 1 184 ? -11.056 11.236 -2.136 1.00 87.69 184 SER A N 1
ATOM 1499 C CA . SER A 1 184 ? -10.319 10.204 -2.883 1.00 87.69 184 SER A CA 1
ATOM 1500 C C . SER A 1 184 ? -11.021 9.812 -4.188 1.00 87.69 184 SER A C 1
ATOM 1502 O O . SER A 1 184 ? -10.368 9.607 -5.209 1.00 87.69 184 SER A O 1
ATOM 1504 N N . LEU A 1 185 ? -12.355 9.717 -4.176 1.00 89.88 185 LEU A N 1
ATOM 1505 C CA . LEU A 1 185 ? -13.153 9.463 -5.379 1.00 89.88 185 LEU A CA 1
ATOM 1506 C C . LEU A 1 185 ? -13.057 10.626 -6.366 1.00 89.88 185 LEU A C 1
ATOM 1508 O O . LEU A 1 185 ? -12.888 10.406 -7.562 1.00 89.88 185 LEU A O 1
ATOM 1512 N N . TYR A 1 186 ? -13.137 11.857 -5.861 1.00 91.12 186 TYR A N 1
ATOM 1513 C CA . TYR A 1 186 ? -13.015 13.056 -6.678 1.00 91.12 186 TYR A CA 1
ATOM 1514 C C . TYR A 1 186 ? -11.614 13.185 -7.285 1.00 91.12 186 TYR A C 1
ATOM 1516 O O . TYR A 1 186 ? -11.494 13.414 -8.485 1.00 91.12 186 TYR A O 1
ATOM 1524 N N . SER A 1 187 ? -10.553 12.969 -6.498 1.00 85.06 187 SER A N 1
ATOM 1525 C CA . SER A 1 187 ? -9.173 13.009 -6.999 1.00 85.06 187 SER A CA 1
ATOM 1526 C C . SER A 1 187 ? -8.870 11.887 -7.994 1.00 85.06 187 SER A C 1
ATOM 1528 O O . SER A 1 187 ? -8.025 12.054 -8.865 1.00 85.06 187 SER A O 1
ATOM 1530 N N . GLY A 1 188 ? -9.544 10.740 -7.870 1.00 82.56 188 GLY A N 1
ATOM 1531 C CA . GLY A 1 188 ? -9.418 9.615 -8.798 1.00 82.56 188 GLY A CA 1
ATOM 1532 C C . GLY A 1 188 ? -10.264 9.745 -10.068 1.00 82.56 188 GLY A C 1
ATOM 1533 O O . GLY A 1 188 ? -10.141 8.909 -10.965 1.00 82.56 188 GLY A O 1
ATOM 1534 N N . PHE A 1 189 ? -11.129 10.758 -10.169 1.00 84.38 189 PHE A N 1
ATOM 1535 C CA . PHE A 1 189 ? -11.988 10.944 -11.333 1.00 84.38 189 PHE A CA 1
ATOM 1536 C C . PHE A 1 189 ? -11.142 11.236 -12.581 1.00 84.38 189 PHE A C 1
ATOM 1538 O O . PHE A 1 189 ? -10.326 12.152 -12.586 1.00 84.38 189 PHE A O 1
ATOM 1545 N N . ASN A 1 190 ? -11.328 10.443 -13.643 1.00 81.81 190 ASN A N 1
ATOM 1546 C CA . ASN A 1 190 ? -10.469 10.428 -14.839 1.00 81.81 190 ASN A CA 1
ATOM 1547 C C . ASN A 1 190 ? -8.979 10.148 -14.562 1.00 81.81 190 ASN A C 1
ATOM 1549 O O . ASN A 1 190 ? -8.125 10.492 -15.385 1.00 81.81 190 ASN A O 1
ATOM 1553 N N . GLY A 1 191 ? -8.659 9.505 -13.434 1.00 79.00 191 GLY A N 1
ATOM 1554 C CA . GLY A 1 191 ? -7.297 9.086 -13.122 1.00 79.00 191 GLY A CA 1
ATOM 1555 C C . GLY A 1 191 ? -6.679 8.312 -14.289 1.00 79.00 191 GLY A C 1
ATOM 1556 O O . GLY A 1 191 ? -7.301 7.412 -14.850 1.00 79.00 191 GLY A O 1
ATOM 1557 N N . ASN A 1 192 ? -5.456 8.687 -14.669 1.00 82.56 192 ASN A N 1
ATOM 1558 C CA . ASN A 1 192 ? -4.669 8.069 -15.743 1.00 82.56 192 ASN A CA 1
ATOM 1559 C C . ASN A 1 192 ? -5.264 8.137 -17.163 1.00 82.56 192 ASN A C 1
ATOM 1561 O O . ASN A 1 192 ? -4.747 7.462 -18.056 1.00 82.56 192 ASN A O 1
ATOM 1565 N N . LYS A 1 193 ? -6.280 8.976 -17.421 1.00 87.31 193 LYS A N 1
ATOM 1566 C CA . LYS A 1 193 ? -6.814 9.172 -18.781 1.00 87.31 193 LYS A CA 1
ATOM 1567 C C . LYS A 1 193 ? -5.727 9.602 -19.776 1.00 87.31 193 LYS A C 1
ATOM 1569 O O . LYS A 1 193 ? -5.632 9.021 -20.850 1.00 87.31 193 LYS A O 1
ATOM 1574 N N . ASP A 1 194 ? -4.856 10.529 -19.381 1.00 85.88 194 ASP A N 1
ATOM 1575 C CA . ASP A 1 194 ? -3.753 11.003 -20.229 1.00 85.88 194 ASP A CA 1
ATOM 1576 C C . ASP A 1 194 ? -2.802 9.866 -20.645 1.00 85.88 194 ASP A C 1
ATOM 1578 O O . ASP A 1 194 ? -2.299 9.852 -21.766 1.00 85.88 194 ASP A O 1
ATOM 1582 N N . LEU A 1 195 ? -2.573 8.882 -19.763 1.00 88.00 195 LEU A N 1
ATOM 1583 C CA . LEU A 1 195 ? -1.747 7.710 -20.073 1.00 88.00 195 LEU A CA 1
ATOM 1584 C C . LEU A 1 195 ? -2.450 6.765 -21.042 1.00 88.00 195 LEU A C 1
ATOM 1586 O O . LEU A 1 195 ? -1.794 6.183 -21.905 1.00 88.00 195 LEU A O 1
ATOM 1590 N N . TYR A 1 196 ? -3.768 6.603 -20.909 1.00 91.12 196 TYR A N 1
ATOM 1591 C CA . TYR A 1 196 ? -4.557 5.827 -21.858 1.00 91.12 196 TYR A CA 1
ATOM 1592 C C . TYR A 1 196 ? -4.516 6.465 -23.250 1.00 91.12 196 TYR A C 1
ATOM 1594 O O . TYR A 1 196 ? -4.167 5.782 -24.211 1.00 91.12 196 TYR A O 1
ATOM 1602 N N . ASP A 1 197 ? -4.793 7.768 -23.347 1.00 90.38 197 ASP A N 1
ATOM 1603 C CA . ASP A 1 197 ? -4.781 8.511 -24.611 1.00 90.38 197 ASP A CA 1
ATOM 1604 C C . ASP A 1 197 ? -3.387 8.446 -25.266 1.00 90.38 197 ASP A C 1
ATOM 1606 O O . ASP A 1 197 ? -3.264 8.089 -26.438 1.00 90.38 197 ASP A O 1
ATOM 1610 N N . LEU A 1 198 ? -2.320 8.649 -24.481 1.00 89.38 198 LEU A N 1
ATOM 1611 C CA . LEU A 1 198 ? -0.935 8.472 -24.928 1.00 89.38 198 LEU A CA 1
ATOM 1612 C C . LEU A 1 198 ? -0.654 7.045 -25.422 1.00 89.38 198 LEU A C 1
ATOM 1614 O O . LEU A 1 198 ? -0.000 6.866 -26.447 1.00 89.38 198 LEU A O 1
ATOM 1618 N N . SER A 1 199 ? -1.158 6.025 -24.727 1.00 92.12 199 SER A N 1
ATOM 1619 C CA . SER A 1 199 ? -0.992 4.628 -25.145 1.00 92.12 199 SER A CA 1
ATOM 1620 C C . SER A 1 199 ? -1.709 4.343 -26.465 1.00 92.12 199 SER A C 1
ATOM 1622 O O . SER A 1 199 ? -1.178 3.612 -27.298 1.00 92.12 199 SER A O 1
ATOM 1624 N N . GLN A 1 200 ? -2.880 4.946 -26.698 1.00 93.62 200 GLN A N 1
ATOM 1625 C CA . GLN A 1 200 ? -3.572 4.840 -27.985 1.00 93.62 200 GLN A CA 1
ATOM 1626 C C . GLN A 1 200 ? -2.778 5.507 -29.111 1.00 93.62 200 GLN A C 1
ATOM 1628 O O . GLN A 1 200 ? -2.640 4.906 -30.174 1.00 93.62 200 GLN A O 1
ATOM 1633 N N . THR A 1 201 ? -2.195 6.687 -28.880 1.00 91.38 201 THR A N 1
ATOM 1634 C CA . THR A 1 201 ? -1.287 7.339 -29.842 1.00 91.38 201 THR A CA 1
ATOM 1635 C C . THR A 1 201 ? -0.077 6.454 -30.152 1.00 91.38 201 THR A C 1
ATOM 1637 O O . THR A 1 201 ? 0.207 6.178 -31.316 1.00 91.38 201 THR A O 1
ATOM 1640 N N . LEU A 1 202 ? 0.610 5.932 -29.128 1.00 91.69 202 LEU A N 1
ATOM 1641 C CA . LEU A 1 202 ? 1.762 5.040 -29.312 1.00 91.69 202 LEU A CA 1
ATOM 1642 C C . LEU A 1 202 ? 1.399 3.778 -30.109 1.00 91.69 202 LEU A C 1
ATOM 1644 O O . LEU A 1 202 ? 2.176 3.337 -30.954 1.00 91.69 202 LEU A O 1
ATOM 1648 N N . LYS A 1 203 ? 0.211 3.214 -29.877 1.00 93.94 203 LYS A N 1
ATOM 1649 C CA . LYS A 1 203 ? -0.273 2.018 -30.574 1.00 93.94 203 LYS A CA 1
ATOM 1650 C C . LYS A 1 203 ? -0.662 2.284 -32.027 1.00 93.94 203 LYS A C 1
ATOM 1652 O O . LYS A 1 203 ? -0.261 1.536 -32.917 1.00 93.94 203 LYS A O 1
ATOM 1657 N N . ASN A 1 204 ? -1.480 3.306 -32.259 1.00 93.62 204 ASN A N 1
ATOM 1658 C CA . ASN A 1 204 ? -2.150 3.508 -33.542 1.00 93.62 204 ASN A CA 1
ATOM 1659 C C . ASN A 1 204 ? -1.285 4.302 -34.523 1.00 93.62 204 ASN A C 1
ATOM 1661 O O . ASN A 1 204 ? -1.254 3.952 -35.699 1.00 93.62 204 ASN A O 1
ATOM 1665 N N . ASP A 1 205 ? -0.550 5.304 -34.035 1.00 91.50 205 ASP A N 1
ATOM 1666 C CA . ASP A 1 205 ? 0.196 6.236 -34.890 1.00 91.50 205 ASP A CA 1
ATOM 1667 C C . ASP A 1 205 ? 1.671 5.834 -35.027 1.00 91.50 205 ASP A C 1
ATOM 1669 O O . ASP A 1 205 ? 2.293 6.058 -36.064 1.00 91.50 205 ASP A O 1
ATOM 1673 N N . TYR A 1 206 ? 2.233 5.217 -33.982 1.00 90.38 206 TYR A N 1
ATOM 1674 C CA . TYR A 1 206 ? 3.650 4.837 -33.920 1.00 90.38 206 TYR A CA 1
ATOM 1675 C C . TYR A 1 206 ? 3.891 3.326 -33.910 1.00 90.38 206 TYR A C 1
ATOM 1677 O O . TYR A 1 206 ? 5.045 2.895 -33.940 1.00 90.38 206 TYR A O 1
ATOM 1685 N N . HIS A 1 207 ? 2.819 2.529 -33.877 1.00 91.69 207 HIS A N 1
ATOM 1686 C CA . HIS A 1 207 ? 2.860 1.066 -33.897 1.00 91.69 207 HIS A CA 1
ATOM 1687 C C . HIS A 1 207 ? 3.808 0.462 -32.851 1.00 91.69 207 HIS A C 1
ATOM 1689 O O . HIS A 1 207 ? 4.497 -0.518 -33.127 1.00 91.69 207 HIS A O 1
ATOM 1695 N N . VAL A 1 208 ? 3.856 1.037 -31.646 1.00 92.81 208 VAL A N 1
ATOM 1696 C CA . VAL A 1 208 ? 4.674 0.523 -30.538 1.00 92.81 208 VAL A CA 1
ATOM 1697 C C . VAL A 1 208 ? 4.151 -0.843 -30.089 1.00 92.81 208 VAL A C 1
ATOM 1699 O O . VAL A 1 208 ? 2.966 -0.990 -29.788 1.00 92.81 208 VAL A O 1
ATOM 1702 N N . HIS A 1 209 ? 5.039 -1.838 -30.039 1.00 93.94 209 HIS A N 1
ATOM 1703 C CA . HIS A 1 209 ? 4.734 -3.206 -29.613 1.00 93.94 209 HIS A CA 1
ATOM 1704 C C . HIS A 1 209 ? 5.977 -3.933 -29.054 1.00 93.94 209 HIS A C 1
ATOM 1706 O O . HIS A 1 209 ? 7.093 -3.437 -29.154 1.00 93.94 209 HIS A O 1
ATOM 1712 N N . GLY A 1 210 ? 5.804 -5.129 -28.485 1.00 93.69 210 GLY A N 1
ATOM 1713 C CA . GLY A 1 210 ? 6.920 -5.977 -28.041 1.00 93.69 210 GLY A CA 1
ATOM 1714 C C . GLY A 1 210 ? 7.371 -5.717 -26.601 1.00 93.69 210 GLY A C 1
ATOM 1715 O O . GLY A 1 210 ? 6.540 -5.529 -25.708 1.00 93.69 210 GLY A O 1
ATOM 1716 N N . ASN A 1 211 ? 8.682 -5.769 -26.365 1.00 96.12 211 ASN A N 1
ATOM 1717 C CA . ASN A 1 211 ? 9.278 -5.631 -25.038 1.00 96.12 211 ASN A CA 1
ATOM 1718 C C . ASN A 1 211 ? 9.613 -4.169 -24.737 1.00 96.12 211 ASN A C 1
ATOM 1720 O O . ASN A 1 211 ? 10.249 -3.478 -25.540 1.00 96.12 211 ASN A O 1
ATOM 1724 N N . ILE A 1 212 ? 9.221 -3.716 -23.551 1.00 95.31 212 ILE A N 1
ATOM 1725 C CA . ILE A 1 212 ? 9.375 -2.338 -23.096 1.00 95.31 212 ILE A CA 1
ATOM 1726 C C . ILE A 1 212 ? 10.163 -2.314 -21.788 1.00 95.31 212 ILE A C 1
ATOM 1728 O O . ILE A 1 212 ? 9.903 -3.095 -20.875 1.00 95.31 212 ILE A O 1
ATOM 1732 N N . ALA A 1 213 ? 11.089 -1.369 -21.671 1.00 93.69 213 ALA A N 1
ATOM 1733 C CA . ALA A 1 213 ? 11.715 -0.986 -20.407 1.00 93.69 213 ALA A CA 1
ATOM 1734 C C . ALA A 1 213 ? 11.587 0.529 -20.207 1.00 93.69 213 ALA A C 1
ATOM 1736 O O . ALA A 1 213 ? 11.281 1.261 -21.153 1.00 93.69 213 ALA A O 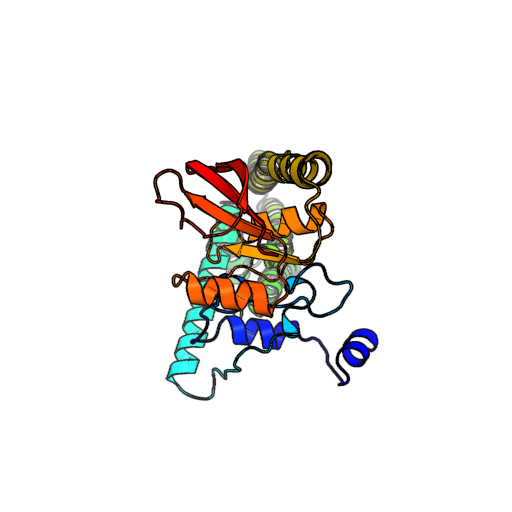1
ATOM 1737 N N . SER A 1 214 ? 11.825 1.022 -18.994 1.00 91.31 214 SER A N 1
ATOM 1738 C CA . SER A 1 214 ? 11.811 2.463 -18.727 1.00 91.31 214 SER A CA 1
ATOM 1739 C C . SER A 1 214 ? 12.998 2.923 -17.904 1.00 91.31 214 SER A C 1
ATOM 1741 O O . SER A 1 214 ? 13.769 2.126 -17.373 1.00 91.31 214 SER A O 1
ATOM 1743 N N . THR A 1 215 ? 13.124 4.236 -17.755 1.00 87.94 215 THR A N 1
ATOM 1744 C CA . THR A 1 215 ? 13.974 4.798 -16.702 1.00 87.94 215 THR A CA 1
ATOM 1745 C C . THR A 1 215 ? 13.499 4.300 -15.341 1.00 87.94 215 THR A C 1
ATOM 1747 O O . THR A 1 215 ? 12.294 4.245 -15.081 1.00 87.94 215 THR A O 1
ATOM 1750 N N . GLY A 1 216 ? 14.450 3.860 -14.519 1.00 78.25 216 GLY A N 1
ATOM 1751 C CA . GLY A 1 216 ? 14.223 3.461 -13.137 1.00 78.25 216 GLY A CA 1
ATOM 1752 C C . GLY A 1 216 ? 14.087 4.656 -12.198 1.00 78.25 216 GLY A C 1
ATOM 1753 O O . GLY A 1 216 ? 14.279 5.815 -12.567 1.00 78.25 216 GLY A O 1
ATOM 1754 N N . GLY A 1 217 ? 13.748 4.359 -10.952 1.00 74.62 217 GLY A N 1
ATOM 1755 C CA . GLY A 1 217 ? 13.489 5.334 -9.905 1.00 74.62 217 GLY A CA 1
ATOM 1756 C C . GLY A 1 217 ? 12.003 5.638 -9.712 1.00 74.62 217 GLY A C 1
ATOM 1757 O O . GLY A 1 217 ? 11.131 5.042 -10.332 1.00 74.62 217 GLY A O 1
ATOM 1758 N N . TYR A 1 218 ? 11.707 6.599 -8.828 1.00 68.50 218 TYR A N 1
ATOM 1759 C CA . TYR A 1 218 ? 10.326 6.961 -8.456 1.00 68.50 218 TYR A CA 1
ATOM 1760 C C . TYR A 1 218 ? 9.509 7.560 -9.610 1.00 68.50 218 TYR A C 1
ATOM 1762 O O . TYR A 1 218 ? 8.292 7.659 -9.501 1.00 68.50 218 TYR A O 1
ATOM 1770 N N . ILE A 1 219 ? 10.164 8.007 -10.680 1.00 69.94 219 ILE A N 1
ATOM 1771 C CA . ILE A 1 219 ? 9.536 8.777 -11.752 1.00 69.94 219 ILE A CA 1
ATOM 1772 C C . ILE A 1 219 ? 9.307 7.853 -12.943 1.00 69.94 219 ILE A C 1
ATOM 1774 O O . ILE A 1 219 ? 10.250 7.268 -13.467 1.00 69.94 219 ILE A O 1
ATOM 1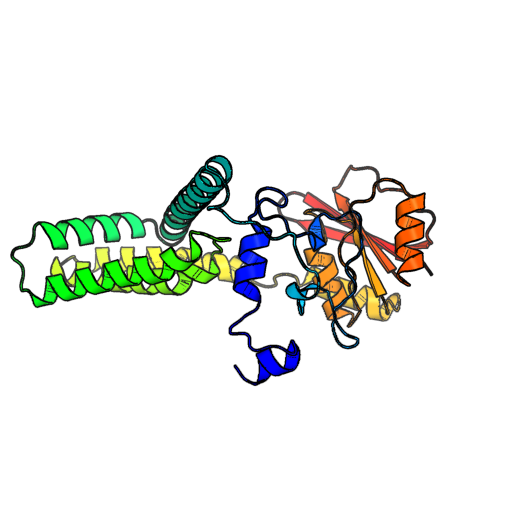778 N N . GLY A 1 220 ? 8.054 7.738 -13.378 1.00 75.94 220 GLY A N 1
ATOM 1779 C CA . GLY A 1 220 ? 7.708 7.104 -14.646 1.00 75.94 220 GLY A CA 1
ATOM 1780 C C . GLY A 1 220 ? 7.631 5.575 -14.658 1.00 75.94 220 GLY A C 1
ATOM 1781 O O . GLY A 1 220 ? 7.143 5.028 -15.645 1.00 75.94 220 GLY A O 1
ATOM 1782 N N . TRP A 1 221 ? 8.044 4.859 -13.605 1.00 82.69 221 TRP A N 1
ATOM 1783 C CA . TRP A 1 221 ? 7.935 3.390 -13.579 1.00 82.69 221 TRP A CA 1
ATOM 1784 C C . TRP A 1 221 ? 6.470 2.914 -13.560 1.00 82.69 221 TRP A C 1
ATOM 1786 O O . TRP A 1 221 ? 6.121 1.996 -14.302 1.00 82.69 221 TRP A O 1
ATOM 1796 N N . GLU A 1 222 ? 5.606 3.556 -12.760 1.00 86.44 222 GLU A N 1
ATOM 1797 C CA . GLU A 1 222 ? 4.164 3.260 -12.709 1.00 86.44 222 GLU A CA 1
ATOM 1798 C C . GLU A 1 222 ? 3.505 3.597 -14.045 1.00 86.44 222 GLU A C 1
ATOM 1800 O O . GLU A 1 222 ? 2.786 2.782 -14.619 1.00 86.44 222 GLU A O 1
ATOM 1805 N N . ASP A 1 223 ? 3.814 4.779 -14.580 1.00 88.38 223 ASP A N 1
ATOM 1806 C CA . ASP A 1 223 ? 3.276 5.252 -15.852 1.00 88.38 223 ASP A CA 1
ATOM 1807 C C . ASP A 1 223 ? 3.685 4.334 -17.010 1.00 88.38 223 ASP A C 1
ATOM 1809 O O . ASP A 1 223 ? 2.852 3.967 -17.836 1.00 88.38 223 ASP A O 1
ATOM 1813 N N . SER A 1 224 ? 4.943 3.892 -17.039 1.00 91.12 224 SER A N 1
ATOM 1814 C CA . SER A 1 224 ? 5.447 2.920 -18.018 1.00 91.12 224 SER A CA 1
ATOM 1815 C C . SER A 1 224 ? 4.755 1.571 -17.893 1.00 91.12 224 SER A C 1
ATOM 1817 O O . SER A 1 224 ? 4.471 0.928 -18.906 1.00 91.12 224 SER A O 1
ATOM 1819 N N . HIS A 1 225 ? 4.449 1.150 -16.664 1.00 90.81 225 HIS A N 1
ATOM 1820 C CA . HIS A 1 225 ? 3.699 -0.072 -16.427 1.00 90.81 225 HIS A CA 1
ATOM 1821 C C . HIS A 1 225 ? 2.263 0.038 -16.967 1.00 90.81 225 HIS A C 1
ATOM 1823 O O . HIS A 1 225 ? 1.823 -0.858 -17.689 1.00 90.81 225 HIS A O 1
ATOM 1829 N N . PHE A 1 226 ? 1.566 1.154 -16.715 1.00 91.44 226 PHE A N 1
ATOM 1830 C CA . PHE A 1 226 ? 0.233 1.418 -17.275 1.00 91.44 226 PHE A CA 1
ATOM 1831 C C . PHE A 1 226 ? 0.241 1.512 -18.802 1.00 91.44 226 PHE A C 1
ATOM 1833 O O . PHE A 1 226 ? -0.621 0.924 -19.454 1.00 91.44 226 PHE A O 1
ATOM 1840 N N . ILE A 1 227 ? 1.219 2.213 -19.381 1.00 92.75 227 ILE A N 1
ATOM 1841 C CA . ILE A 1 227 ? 1.360 2.315 -20.837 1.00 92.75 227 ILE A CA 1
ATOM 1842 C C . ILE A 1 227 ? 1.544 0.923 -21.439 1.00 92.75 227 ILE A C 1
ATOM 1844 O O . ILE A 1 227 ? 0.822 0.540 -22.356 1.00 92.75 227 ILE A O 1
ATOM 1848 N N . SER A 1 228 ? 2.453 0.126 -20.878 1.00 94.06 228 SER A N 1
ATOM 1849 C CA . SER A 1 228 ? 2.702 -1.238 -21.353 1.00 94.06 228 SER A CA 1
ATOM 1850 C C . SER A 1 228 ? 1.461 -2.124 -21.233 1.00 94.06 228 SER A C 1
ATOM 1852 O O . SER A 1 228 ? 1.184 -2.906 -22.141 1.00 94.06 228 SER A O 1
ATOM 1854 N N . PHE A 1 229 ? 0.667 -1.957 -20.169 1.00 93.94 229 PHE A N 1
ATOM 1855 C CA . PHE A 1 229 ? -0.614 -2.644 -20.006 1.00 93.94 229 PHE A CA 1
ATOM 1856 C C . PHE A 1 229 ? -1.597 -2.307 -21.139 1.00 93.94 229 PHE A C 1
ATOM 1858 O O . PHE A 1 229 ? -2.122 -3.214 -21.781 1.00 93.94 229 PHE A O 1
ATOM 1865 N N . TYR A 1 230 ? -1.805 -1.023 -21.453 1.00 94.25 230 TYR A N 1
ATOM 1866 C CA . TYR A 1 230 ? -2.713 -0.613 -22.535 1.00 94.25 230 TYR A CA 1
ATOM 1867 C C . TYR A 1 230 ? -2.202 -0.971 -23.938 1.00 94.25 230 TYR A C 1
ATOM 1869 O O . TYR A 1 230 ? -3.000 -1.219 -24.847 1.00 94.25 230 TYR A O 1
ATOM 1877 N N . LEU A 1 231 ? -0.882 -1.031 -24.114 1.00 94.19 231 LEU A N 1
ATOM 1878 C CA . LEU A 1 231 ? -0.241 -1.514 -25.335 1.00 94.19 231 LEU A CA 1
ATOM 1879 C C . LEU A 1 231 ? -0.265 -3.044 -25.463 1.00 94.19 231 LEU A C 1
ATOM 1881 O O . LEU A 1 231 ? 0.033 -3.556 -26.541 1.00 94.19 231 LEU A O 1
ATOM 1885 N N . ASN A 1 232 ? -0.624 -3.775 -24.400 1.00 94.81 232 ASN A N 1
ATOM 1886 C CA . ASN A 1 232 ? -0.484 -5.231 -24.309 1.00 94.81 232 ASN A CA 1
ATOM 1887 C C . ASN A 1 232 ? 0.961 -5.692 -24.604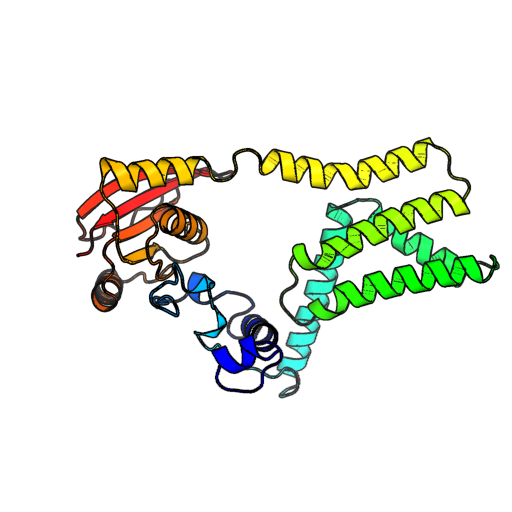 1.00 94.81 232 ASN A C 1
ATOM 1889 O O . ASN A 1 232 ? 1.196 -6.616 -25.382 1.00 94.81 232 ASN A O 1
ATOM 1893 N N . CYS A 1 233 ? 1.928 -4.989 -24.014 1.00 95.12 233 CYS A N 1
ATOM 1894 C CA . CYS A 1 233 ? 3.365 -5.199 -24.177 1.00 95.12 233 CYS A CA 1
ATOM 1895 C C . CYS A 1 233 ? 4.001 -5.737 -22.893 1.00 95.12 233 CYS A C 1
ATOM 1897 O O . CYS A 1 233 ? 3.527 -5.467 -21.789 1.00 95.12 233 CYS A O 1
ATOM 1899 N N . GLN A 1 234 ? 5.106 -6.469 -23.036 1.00 95.81 234 GLN A N 1
ATOM 1900 C CA . GLN A 1 234 ? 5.848 -7.006 -21.899 1.00 95.81 234 GLN A CA 1
ATOM 1901 C C . GLN A 1 234 ? 6.784 -5.944 -21.319 1.00 95.81 234 GLN A C 1
ATOM 1903 O O . GLN A 1 234 ? 7.725 -5.508 -21.975 1.00 95.81 234 GLN A O 1
ATOM 1908 N N . TYR A 1 235 ? 6.544 -5.549 -20.074 1.00 94.94 235 TYR A N 1
ATOM 1909 C CA . TYR A 1 235 ? 7.321 -4.557 -19.345 1.00 94.94 235 TYR A CA 1
ATOM 1910 C C . TYR A 1 235 ? 8.369 -5.207 -18.438 1.00 94.94 235 TYR A C 1
ATOM 1912 O O . TYR A 1 235 ? 8.043 -5.931 -17.495 1.00 94.94 235 TYR A O 1
ATOM 1920 N N . TYR A 1 236 ? 9.633 -4.896 -18.710 1.00 93.06 236 TYR A N 1
ATOM 1921 C CA . TYR A 1 236 ? 10.818 -5.477 -18.079 1.00 93.06 236 TYR A CA 1
ATOM 1922 C C . TYR A 1 236 ? 11.320 -4.702 -16.856 1.00 93.06 236 TYR A C 1
ATOM 1924 O O . TYR A 1 236 ? 12.399 -5.010 -16.375 1.00 93.06 236 TYR A O 1
ATOM 1932 N N . SER A 1 237 ? 10.539 -3.746 -16.339 1.00 90.69 237 SER A N 1
ATOM 1933 C CA . SER A 1 237 ? 10.883 -2.819 -15.247 1.00 90.69 237 SER A CA 1
ATOM 1934 C C . SER A 1 237 ? 11.636 -1.550 -15.658 1.00 90.69 237 SER A C 1
ATOM 1936 O O . SER A 1 237 ? 12.012 -1.349 -16.817 1.00 90.69 237 SER A O 1
ATOM 1938 N N . GLY A 1 238 ? 11.797 -0.664 -14.673 1.00 87.75 238 GLY A N 1
ATOM 1939 C CA . GLY A 1 238 ? 12.681 0.484 -14.779 1.00 87.75 238 GLY A CA 1
ATOM 1940 C C . GLY A 1 238 ? 14.123 0.072 -14.480 1.00 87.75 238 GLY A C 1
ATOM 1941 O O . GLY A 1 238 ? 14.336 -0.810 -13.650 1.00 87.75 238 GLY A O 1
ATOM 1942 N N . ILE A 1 239 ? 15.093 0.707 -15.139 1.00 86.94 239 ILE A N 1
ATOM 1943 C CA . ILE A 1 239 ? 16.533 0.508 -14.912 1.00 86.94 239 ILE A CA 1
ATOM 1944 C C . ILE A 1 239 ? 17.201 1.825 -14.503 1.00 86.94 239 ILE A C 1
ATOM 1946 O O . ILE A 1 239 ? 17.043 2.851 -15.170 1.00 86.94 239 ILE A O 1
ATOM 1950 N N . SER A 1 240 ? 17.946 1.806 -13.396 1.00 81.94 240 SER A N 1
ATOM 1951 C CA . SER A 1 240 ? 18.644 2.981 -12.849 1.00 81.94 240 SER A CA 1
ATOM 1952 C C . SER A 1 240 ? 20.137 2.996 -13.219 1.00 81.94 240 SER A C 1
ATOM 1954 O O . SER A 1 240 ? 20.991 3.188 -12.359 1.00 81.94 240 SER A O 1
ATOM 1956 N N . GLU A 1 241 ? 20.468 2.776 -14.496 1.00 82.50 241 GLU A N 1
ATOM 1957 C CA . GLU A 1 241 ? 21.854 2.767 -14.991 1.00 82.50 241 GLU A CA 1
ATOM 1958 C C . GLU A 1 241 ? 22.222 4.110 -15.641 1.00 82.50 241 GLU A C 1
ATOM 1960 O O . GLU A 1 241 ? 21.609 4.545 -16.618 1.00 82.50 241 GLU A O 1
ATOM 1965 N N . ASN A 1 242 ? 23.263 4.755 -15.113 1.00 79.81 242 ASN A N 1
ATOM 1966 C CA . ASN A 1 242 ? 23.732 6.063 -15.578 1.00 79.81 242 ASN A CA 1
ATOM 1967 C C . ASN A 1 242 ? 24.738 5.953 -16.736 1.00 79.81 242 ASN A C 1
ATOM 1969 O O . ASN A 1 242 ? 24.977 6.922 -17.459 1.00 79.81 242 ASN A O 1
ATOM 1973 N N . ASN A 1 243 ? 25.361 4.788 -16.920 1.00 86.19 243 ASN A N 1
ATOM 1974 C CA . ASN A 1 243 ? 26.288 4.536 -18.011 1.00 86.19 243 ASN A CA 1
ATOM 1975 C C . ASN A 1 243 ? 25.530 4.107 -19.276 1.00 86.19 243 ASN A C 1
ATOM 1977 O O . ASN A 1 243 ? 25.031 2.987 -19.374 1.00 86.19 243 ASN A O 1
ATOM 1981 N N . VAL A 1 244 ? 25.514 4.986 -20.281 1.00 87.19 244 VAL A N 1
ATOM 1982 C CA . VAL A 1 244 ? 24.801 4.782 -21.555 1.00 87.19 244 VAL A CA 1
ATOM 1983 C C . VAL A 1 244 ? 25.195 3.480 -22.264 1.00 87.19 244 VAL A C 1
ATOM 1985 O O . VAL A 1 244 ? 24.327 2.803 -22.814 1.00 87.19 244 VAL A O 1
ATOM 1988 N N . GLU A 1 245 ? 26.472 3.089 -22.240 1.00 88.44 245 GLU A N 1
ATOM 1989 C CA . GLU A 1 245 ? 26.926 1.858 -22.902 1.00 88.44 245 GLU A CA 1
ATOM 1990 C C . GLU A 1 245 ? 26.457 0.602 -22.164 1.00 88.44 245 GLU A C 1
ATOM 1992 O O . GLU A 1 245 ? 26.042 -0.370 -22.799 1.00 88.44 245 GLU A O 1
ATOM 1997 N N . LYS A 1 246 ? 26.456 0.624 -20.825 1.00 89.75 246 LYS A N 1
ATOM 1998 C CA . LYS A 1 246 ? 25.888 -0.471 -20.028 1.00 89.75 246 LYS A CA 1
ATOM 1999 C C . LYS A 1 246 ? 24.377 -0.571 -20.213 1.00 89.75 246 LYS A C 1
ATOM 2001 O O . LYS A 1 246 ? 23.890 -1.661 -20.489 1.00 89.75 246 LYS A O 1
ATOM 2006 N N . LEU A 1 247 ? 23.663 0.555 -20.166 1.00 89.81 247 LEU A N 1
ATOM 2007 C CA . LEU A 1 247 ? 22.223 0.607 -20.420 1.00 89.81 247 LEU A CA 1
ATOM 2008 C C . LEU A 1 247 ? 21.893 0.027 -21.799 1.00 89.81 247 LEU A C 1
ATOM 2010 O O . LEU A 1 247 ? 21.050 -0.854 -21.928 1.00 89.81 247 LEU A O 1
ATOM 2014 N N . LYS A 1 248 ? 22.603 0.463 -22.842 1.00 90.88 248 LYS A N 1
ATOM 2015 C CA . LYS A 1 248 ? 22.434 -0.057 -24.202 1.00 90.88 248 LYS A CA 1
ATOM 2016 C C . LYS A 1 248 ? 22.681 -1.560 -24.279 1.00 90.88 248 LYS A C 1
ATOM 2018 O O . LYS A 1 248 ? 21.952 -2.254 -24.986 1.00 90.88 248 LYS A O 1
ATOM 2023 N N . LYS A 1 249 ? 23.703 -2.058 -23.580 1.00 91.44 249 LYS A N 1
ATOM 2024 C CA . LYS A 1 249 ? 23.996 -3.490 -23.504 1.00 91.44 249 LYS A CA 1
ATOM 2025 C C . LYS A 1 249 ? 22.857 -4.250 -22.823 1.00 91.44 249 LYS A C 1
ATOM 2027 O O . LYS A 1 249 ? 22.412 -5.247 -23.377 1.00 91.44 249 LYS A O 1
ATOM 2032 N N . GLU A 1 250 ? 22.351 -3.765 -21.693 1.00 92.25 250 GLU A N 1
ATOM 2033 C CA . GLU A 1 250 ? 21.236 -4.391 -20.971 1.00 92.25 250 GLU A CA 1
ATOM 2034 C C . GLU A 1 250 ? 19.944 -4.419 -21.791 1.00 92.25 250 GLU A C 1
ATOM 2036 O O . GLU A 1 250 ? 19.308 -5.468 -21.899 1.00 92.25 250 GLU A O 1
ATOM 2041 N N . LEU A 1 251 ? 19.590 -3.306 -22.442 1.00 93.69 251 LEU A N 1
ATOM 2042 C CA . LEU A 1 251 ? 18.402 -3.234 -23.296 1.00 93.69 251 LEU A CA 1
ATOM 2043 C C . LEU A 1 251 ? 18.491 -4.223 -24.468 1.00 93.69 251 LEU A C 1
ATOM 2045 O O . LEU A 1 251 ? 17.524 -4.919 -24.764 1.00 93.69 251 LEU A O 1
ATOM 2049 N N . LYS A 1 252 ? 19.660 -4.330 -25.111 1.00 93.19 252 LYS A N 1
ATOM 2050 C CA . LYS A 1 252 ? 19.871 -5.284 -26.209 1.00 93.19 252 LYS A CA 1
ATOM 2051 C C . LYS A 1 252 ? 19.889 -6.736 -25.740 1.00 93.19 252 LYS A C 1
ATOM 2053 O O . LYS A 1 252 ? 19.300 -7.578 -26.401 1.00 93.19 252 LYS A O 1
ATOM 2058 N N . ASN A 1 253 ? 20.538 -7.032 -24.614 1.00 93.62 253 ASN A N 1
ATOM 2059 C CA . ASN A 1 253 ? 20.618 -8.391 -24.067 1.00 93.62 253 ASN A CA 1
ATOM 2060 C C . ASN A 1 253 ? 19.248 -8.957 -23.665 1.00 93.62 253 ASN A C 1
ATOM 2062 O O . ASN A 1 253 ? 19.086 -10.173 -23.606 1.00 93.62 253 ASN A O 1
ATOM 2066 N N . ASN A 1 254 ? 18.290 -8.081 -23.358 1.00 93.56 254 ASN A N 1
ATOM 2067 C CA . ASN A 1 254 ? 16.935 -8.447 -22.953 1.00 93.56 254 ASN A CA 1
ATOM 2068 C C . ASN A 1 254 ? 15.905 -8.319 -24.088 1.00 93.56 254 ASN A C 1
ATOM 2070 O O . ASN A 1 254 ? 14.705 -8.414 -23.821 1.00 93.56 254 ASN A O 1
ATOM 2074 N N . ASP A 1 255 ? 16.360 -8.116 -25.330 1.00 95.19 255 ASP A N 1
ATOM 2075 C CA . ASP A 1 255 ? 15.519 -7.938 -26.518 1.00 95.19 255 ASP A CA 1
ATOM 2076 C C . ASP A 1 255 ? 14.467 -6.829 -26.339 1.00 95.19 25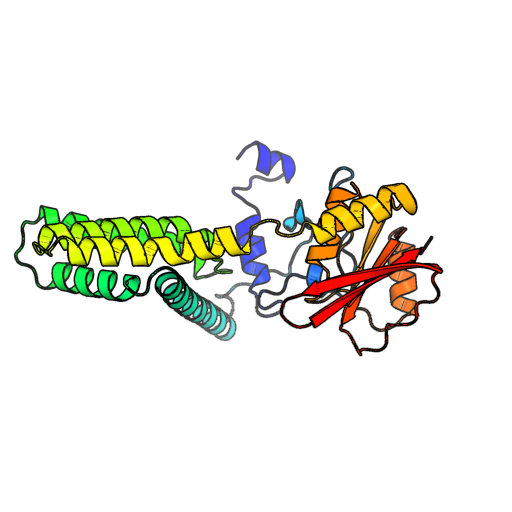5 ASP A C 1
ATOM 2078 O O . ASP A 1 255 ? 13.300 -7.001 -26.691 1.00 95.19 255 ASP A O 1
ATOM 2082 N N . ILE A 1 256 ? 14.854 -5.699 -25.735 1.00 95.88 256 ILE A N 1
ATOM 2083 C CA . ILE A 1 256 ? 13.963 -4.548 -25.560 1.00 95.88 256 ILE A CA 1
ATOM 2084 C C . ILE A 1 256 ? 13.781 -3.835 -26.904 1.00 95.88 256 ILE A C 1
ATOM 2086 O O . ILE A 1 256 ? 14.752 -3.436 -27.550 1.00 95.88 256 ILE A O 1
ATOM 2090 N N . ASN A 1 257 ? 12.526 -3.632 -27.305 1.00 96.00 257 ASN A N 1
ATOM 2091 C CA . ASN A 1 257 ? 12.167 -2.920 -28.531 1.00 96.00 257 ASN A CA 1
ATOM 2092 C C . ASN A 1 257 ? 12.060 -1.412 -28.283 1.00 96.00 257 ASN A C 1
ATOM 2094 O O . ASN A 1 257 ? 12.581 -0.611 -29.062 1.00 96.00 257 ASN A O 1
ATOM 2098 N N . TYR A 1 258 ? 11.434 -1.023 -27.167 1.00 95.06 258 TYR A N 1
ATOM 2099 C CA . TYR A 1 258 ? 11.189 0.379 -26.833 1.00 95.06 258 TYR A CA 1
ATOM 2100 C C . TYR A 1 258 ? 11.646 0.721 -25.416 1.00 95.06 258 TYR A C 1
ATOM 2102 O O . TYR A 1 258 ? 11.386 -0.011 -24.460 1.00 95.06 258 TYR A O 1
ATOM 2110 N N . TYR A 1 259 ? 12.295 1.875 -25.277 1.00 93.25 259 TYR A N 1
ATOM 2111 C CA . TYR A 1 259 ? 12.709 2.424 -23.990 1.00 93.25 259 TYR A CA 1
ATOM 2112 C C . TYR A 1 259 ? 11.963 3.728 -23.691 1.00 93.25 259 TYR A C 1
ATOM 2114 O O . TYR A 1 259 ? 12.038 4.689 -24.463 1.00 93.25 259 TYR A O 1
ATOM 2122 N N . LEU A 1 260 ? 11.239 3.751 -22.569 1.00 91.94 260 LEU A N 1
ATOM 2123 C CA . LEU A 1 260 ? 10.464 4.893 -22.087 1.00 91.94 260 LEU A CA 1
ATOM 2124 C C . LEU A 1 260 ? 11.315 5.736 -21.133 1.00 91.94 260 LEU A C 1
ATOM 2126 O O . LEU A 1 260 ? 11.516 5.384 -19.969 1.00 91.94 260 LEU A O 1
ATOM 2130 N N . ALA A 1 261 ? 11.829 6.855 -21.632 1.00 89.38 261 ALA A N 1
ATOM 2131 C CA . ALA A 1 261 ? 12.668 7.753 -20.858 1.00 89.38 261 ALA A CA 1
ATOM 2132 C C . ALA A 1 261 ? 11.851 8.894 -20.252 1.00 89.38 261 ALA A C 1
ATOM 2134 O O . ALA A 1 261 ? 11.390 9.787 -20.968 1.00 89.38 261 ALA A O 1
ATOM 2135 N N . TRP A 1 262 ? 11.714 8.885 -18.929 1.00 85.56 262 TRP A N 1
ATOM 2136 C CA . TRP A 1 262 ? 10.980 9.908 -18.191 1.00 85.56 262 TRP A CA 1
ATOM 2137 C C . TRP A 1 262 ? 11.934 10.943 -17.612 1.00 85.56 262 TRP A C 1
ATOM 2139 O O . TRP A 1 262 ? 12.899 10.597 -16.936 1.00 85.56 262 TRP A O 1
ATOM 2149 N N . ASN A 1 263 ? 11.654 12.222 -17.858 1.00 77.25 263 ASN A N 1
ATOM 2150 C CA . ASN A 1 263 ? 12.449 13.331 -17.338 1.00 77.25 263 ASN A CA 1
ATOM 2151 C C . ASN A 1 263 ? 11.560 14.394 -16.693 1.00 77.25 263 ASN A C 1
ATOM 2153 O O . ASN A 1 263 ? 10.448 14.670 -17.155 1.00 77.25 263 ASN A O 1
ATOM 2157 N N . LYS A 1 264 ? 12.085 15.057 -15.659 1.00 69.00 264 LYS A N 1
ATOM 2158 C CA . LYS A 1 264 ? 11.475 16.275 -15.120 1.00 69.00 264 LYS A CA 1
ATOM 2159 C C . LYS A 1 264 ? 11.816 17.465 -16.015 1.00 69.00 264 LYS A C 1
ATOM 2161 O O . LYS A 1 264 ? 12.859 17.517 -16.663 1.00 69.00 264 LYS A O 1
ATOM 2166 N N . LYS A 1 265 ? 10.933 18.460 -16.053 1.00 58.28 265 LYS A N 1
ATOM 2167 C CA . LYS A 1 265 ? 11.199 19.714 -16.765 1.00 58.28 265 LYS A CA 1
ATOM 2168 C C . LYS A 1 265 ? 12.494 20.365 -16.250 1.00 58.28 265 LYS A C 1
ATOM 2170 O O . LYS A 1 265 ? 12.589 20.662 -15.064 1.00 58.28 265 LYS A O 1
ATOM 2175 N N . GLY A 1 266 ? 13.455 20.617 -17.142 1.00 50.56 266 GLY A N 1
ATOM 2176 C CA . GLY A 1 266 ? 14.715 21.305 -16.820 1.00 50.56 266 GLY A CA 1
ATOM 2177 C C . GLY A 1 266 ? 15.886 20.405 -16.406 1.00 50.56 266 GLY A C 1
ATOM 2178 O O . GLY A 1 266 ? 16.951 20.930 -16.106 1.00 50.56 266 GLY A O 1
ATOM 2179 N N . THR A 1 267 ? 15.721 19.079 -16.403 1.00 59.50 267 THR A N 1
ATOM 2180 C CA . THR A 1 267 ? 16.855 18.141 -16.348 1.00 59.50 267 THR A CA 1
ATOM 2181 C C . THR A 1 267 ? 17.259 17.753 -17.764 1.00 59.50 267 THR A C 1
ATOM 2183 O O . THR A 1 267 ? 16.388 17.384 -18.556 1.00 59.50 267 THR A O 1
ATOM 2186 N N . ASP A 1 268 ? 18.555 17.827 -18.076 1.00 53.12 268 ASP A N 1
ATOM 2187 C CA . ASP A 1 268 ? 19.089 17.369 -19.358 1.00 53.12 268 ASP A CA 1
ATOM 2188 C C . ASP A 1 268 ? 18.708 15.902 -19.567 1.00 53.12 268 ASP A C 1
ATOM 2190 O O . ASP A 1 268 ? 19.095 15.021 -18.797 1.00 53.12 268 ASP A O 1
ATOM 2194 N N . SER A 1 269 ? 17.897 15.636 -20.594 1.00 57.22 269 SER A N 1
ATOM 2195 C CA . SER A 1 269 ? 17.554 14.266 -20.959 1.00 57.22 269 SER A CA 1
ATOM 2196 C C . SER A 1 269 ? 18.832 13.545 -21.364 1.00 57.22 269 SER A C 1
ATOM 2198 O O . SER A 1 269 ? 19.553 14.059 -22.223 1.00 57.22 269 SER A O 1
ATOM 2200 N N . ILE A 1 270 ? 19.082 12.356 -20.809 1.00 62.31 270 ILE A N 1
ATOM 2201 C CA . ILE A 1 270 ? 20.154 11.477 -21.291 1.00 62.31 270 ILE A CA 1
ATOM 2202 C C . ILE A 1 270 ? 19.957 11.321 -22.801 1.00 62.31 270 ILE A C 1
ATOM 2204 O O . ILE A 1 270 ? 18.932 10.802 -23.251 1.00 62.31 270 ILE A O 1
ATOM 2208 N N . ASN A 1 271 ? 20.906 11.843 -23.579 1.00 66.69 271 ASN A N 1
ATOM 2209 C CA . ASN A 1 271 ? 20.853 11.760 -25.028 1.00 66.69 271 ASN A CA 1
ATOM 2210 C C . ASN A 1 271 ? 21.252 10.338 -25.414 1.00 66.69 271 ASN A C 1
ATOM 2212 O O . ASN A 1 271 ? 22.434 9.988 -25.423 1.00 66.69 271 ASN A O 1
ATOM 2216 N N . LEU A 1 272 ? 20.252 9.488 -25.619 1.00 76.19 272 LEU A N 1
ATOM 2217 C CA . LEU A 1 272 ? 20.484 8.098 -25.967 1.00 76.19 272 LEU A CA 1
ATOM 2218 C C . LEU A 1 272 ? 20.762 7.986 -27.470 1.00 76.19 272 LEU A C 1
ATOM 2220 O O . LEU A 1 272 ? 20.104 8.657 -28.262 1.00 76.19 272 LEU A O 1
ATOM 2224 N N . PRO A 1 273 ? 21.678 7.100 -27.899 1.00 77.00 273 PRO A N 1
ATOM 2225 C CA . PRO A 1 273 ? 22.033 6.917 -29.309 1.00 77.00 273 PRO A CA 1
ATOM 2226 C C . PRO A 1 273 ? 20.958 6.141 -30.100 1.00 77.00 273 PRO A C 1
ATOM 2228 O O . PRO A 1 273 ? 21.267 5.445 -31.065 1.00 77.00 273 PRO A O 1
ATOM 2231 N N . PHE A 1 274 ? 19.705 6.204 -29.656 1.00 82.69 274 PHE A N 1
ATOM 2232 C CA . PHE A 1 274 ? 18.560 5.495 -30.209 1.00 82.69 274 PHE A CA 1
ATOM 2233 C C . PHE A 1 274 ? 17.667 6.461 -30.983 1.00 82.69 274 PHE A C 1
ATOM 2235 O O . PHE A 1 274 ? 17.642 7.661 -30.710 1.00 82.69 274 PHE A O 1
ATOM 2242 N N . LYS A 1 275 ? 16.898 5.939 -31.943 1.00 83.81 275 LYS A N 1
ATOM 2243 C CA . LYS A 1 275 ? 15.954 6.763 -32.703 1.00 83.81 275 LYS A CA 1
ATOM 2244 C C . LYS A 1 275 ? 14.810 7.193 -31.783 1.00 83.81 275 LYS A C 1
ATOM 2246 O O . LYS A 1 275 ? 14.049 6.346 -31.319 1.00 83.81 275 LYS A O 1
ATOM 2251 N N . GLU A 1 276 ? 14.685 8.494 -31.540 1.00 86.25 276 GLU A N 1
ATOM 2252 C CA . GLU A 1 276 ? 13.526 9.071 -30.853 1.00 86.25 276 GLU A CA 1
ATOM 2253 C C . GLU A 1 276 ? 12.300 8.994 -31.777 1.00 86.25 276 GLU A C 1
ATOM 2255 O O . GLU A 1 276 ? 12.371 9.358 -32.953 1.00 86.25 276 GLU A O 1
ATOM 2260 N N . ILE A 1 277 ? 11.189 8.470 -31.2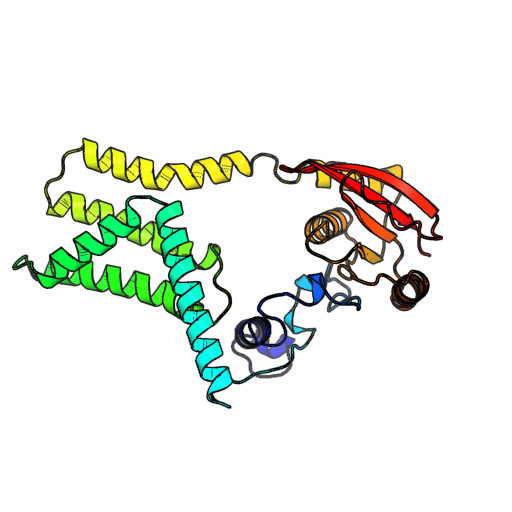61 1.00 82.38 277 ILE A N 1
ATOM 2261 C CA . ILE A 1 277 ? 9.942 8.282 -32.015 1.00 82.38 277 ILE A CA 1
ATOM 2262 C C . ILE A 1 277 ? 8.939 9.390 -31.692 1.00 82.38 277 ILE A C 1
ATOM 2264 O O . ILE A 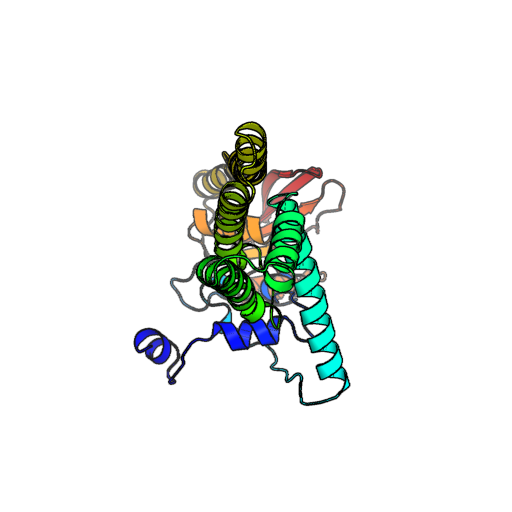1 277 ? 8.254 9.888 -32.583 1.00 82.38 277 ILE A O 1
ATOM 2268 N N . ILE A 1 278 ? 8.863 9.782 -30.420 1.00 75.62 278 ILE A N 1
ATOM 2269 C CA . ILE A 1 278 ? 7.973 10.833 -29.933 1.00 75.62 278 ILE A CA 1
ATOM 2270 C C . ILE A 1 278 ? 8.517 11.437 -28.633 1.00 75.62 278 ILE A C 1
ATOM 2272 O O . ILE A 1 278 ? 9.084 10.733 -27.792 1.00 75.62 278 ILE A O 1
ATOM 2276 N N . THR A 1 279 ? 8.256 12.734 -28.458 1.00 64.12 279 THR A N 1
ATOM 2277 C CA . THR A 1 279 ? 8.258 13.416 -27.162 1.00 64.12 279 THR A CA 1
ATOM 2278 C C . THR A 1 279 ? 6.803 13.658 -26.737 1.00 64.12 279 THR A C 1
ATOM 2280 O O . THR A 1 279 ? 6.082 14.429 -27.368 1.00 64.12 279 THR A O 1
ATOM 2283 N N . GLY A 1 280 ? 6.358 12.981 -25.680 1.00 63.16 280 GLY A N 1
ATOM 2284 C CA . GLY A 1 280 ? 5.085 13.214 -24.999 1.00 63.16 280 GLY A CA 1
ATOM 2285 C C . GLY A 1 280 ? 5.282 14.022 -23.714 1.00 63.16 280 GLY A C 1
ATOM 2286 O O . GLY A 1 280 ? 6.388 14.112 -23.180 1.00 63.16 280 GLY A O 1
ATOM 2287 N N . SER A 1 281 ? 4.212 14.609 -23.182 1.00 60.53 281 SER A N 1
ATOM 2288 C CA . SER A 1 281 ? 4.259 15.301 -21.890 1.00 60.53 281 SER A CA 1
ATOM 2289 C C . SER A 1 281 ? 3.030 14.986 -21.053 1.00 60.53 281 SER A C 1
ATOM 2291 O O . SER A 1 281 ? 1.915 15.042 -21.568 1.00 60.53 281 SER A O 1
ATOM 2293 N N . LYS A 1 282 ? 3.233 14.726 -19.763 1.00 65.25 282 LYS A N 1
ATOM 2294 C CA . LYS A 1 282 ? 2.187 14.543 -18.758 1.00 65.25 282 LYS A CA 1
ATOM 2295 C C . LYS A 1 282 ? 2.275 15.673 -17.738 1.00 65.25 282 LYS A C 1
ATOM 2297 O O . LYS A 1 282 ? 3.361 16.025 -17.275 1.00 65.25 282 LYS A O 1
ATOM 2302 N N . ARG A 1 283 ? 1.134 16.255 -17.364 1.00 55.00 283 ARG A N 1
ATOM 2303 C CA . ARG A 1 283 ? 1.073 17.174 -16.218 1.00 55.00 283 ARG A CA 1
ATOM 2304 C C . ARG A 1 283 ? 0.976 16.359 -14.931 1.00 55.00 283 ARG A C 1
ATOM 2306 O O . ARG A 1 283 ? 0.148 15.463 -14.830 1.00 55.00 283 ARG A O 1
ATOM 2313 N N . VAL A 1 284 ? 1.810 16.690 -13.955 1.00 59.97 284 VAL A N 1
ATOM 2314 C CA . VAL A 1 284 ? 1.806 16.105 -12.606 1.00 59.97 284 VAL A CA 1
ATOM 2315 C C . VAL A 1 284 ? 1.653 17.230 -11.579 1.00 59.97 284 VAL A C 1
ATOM 2317 O O . VAL A 1 284 ? 1.961 18.381 -11.886 1.00 59.97 284 VAL A O 1
ATOM 2320 N N . GLU A 1 285 ? 1.187 16.935 -10.361 1.00 42.12 285 GLU A N 1
ATOM 2321 C CA . GLU A 1 285 ? 0.897 17.958 -9.328 1.00 42.12 285 GLU A CA 1
ATOM 2322 C C . GLU A 1 285 ? 2.072 18.922 -9.059 1.00 42.12 285 GLU A C 1
ATOM 2324 O O . GLU A 1 285 ? 1.850 20.087 -8.743 1.00 42.12 285 GLU A O 1
ATOM 2329 N N . ASN A 1 286 ? 3.315 18.470 -9.269 1.00 49.69 286 ASN A N 1
ATOM 2330 C CA . ASN A 1 286 ? 4.542 19.244 -9.049 1.00 49.69 286 ASN A CA 1
ATOM 2331 C C . ASN A 1 286 ? 5.284 19.645 -10.344 1.00 49.69 286 ASN A C 1
ATOM 2333 O O . ASN A 1 286 ? 6.473 19.964 -10.293 1.00 49.69 286 ASN A O 1
ATOM 2337 N N . GLY A 1 287 ? 4.627 19.620 -11.513 1.00 58.47 287 GLY A N 1
ATOM 2338 C CA . GLY A 1 287 ? 5.224 20.085 -12.769 1.00 58.47 287 GLY A CA 1
ATOM 2339 C C . GLY A 1 287 ? 4.745 19.368 -14.033 1.00 58.47 287 GLY A C 1
ATOM 2340 O O . GLY A 1 287 ? 3.597 18.961 -14.172 1.00 58.47 287 GLY A O 1
ATOM 2341 N N . THR A 1 288 ? 5.633 19.261 -15.017 1.00 57.47 288 THR A N 1
ATOM 2342 C CA . THR A 1 288 ? 5.386 18.507 -16.251 1.00 57.47 288 THR A CA 1
ATOM 2343 C C . THR A 1 288 ? 6.502 17.491 -16.401 1.00 57.47 288 THR A C 1
ATOM 2345 O O . THR A 1 288 ? 7.679 17.863 -16.399 1.00 57.47 288 THR A O 1
ATOM 2348 N N . GLU A 1 289 ? 6.126 16.223 -16.489 1.00 70.38 289 GLU A N 1
ATOM 2349 C CA . GLU A 1 289 ? 7.034 15.136 -16.825 1.00 70.38 289 GLU A CA 1
ATOM 2350 C C . GLU A 1 289 ? 6.980 14.916 -18.331 1.00 70.38 289 GLU A C 1
ATOM 2352 O O . GLU A 1 289 ? 5.912 14.940 -18.946 1.00 70.38 289 GLU A O 1
ATOM 2357 N N . TYR A 1 290 ? 8.150 14.760 -18.934 1.00 75.00 290 TYR A N 1
ATOM 2358 C CA . TYR A 1 290 ? 8.285 14.541 -20.364 1.00 75.00 290 TYR A CA 1
ATOM 2359 C C . TYR A 1 290 ? 8.698 13.099 -20.594 1.00 75.00 290 TYR A C 1
ATOM 2361 O O . TYR A 1 290 ? 9.687 12.632 -20.024 1.00 75.00 290 TYR A O 1
ATOM 2369 N N . LEU A 1 291 ? 7.933 12.419 -21.439 1.00 84.50 291 LEU A N 1
ATOM 2370 C CA . LEU A 1 291 ? 8.255 11.093 -21.924 1.00 84.50 291 LEU A CA 1
ATOM 2371 C C . LEU A 1 291 ? 8.953 11.234 -23.270 1.00 84.50 291 LEU A C 1
ATOM 2373 O O . LEU A 1 291 ? 8.400 11.817 -24.199 1.00 84.50 291 LEU A O 1
ATOM 2377 N N . LYS A 1 292 ? 10.126 10.628 -23.399 1.00 87.94 292 LYS A N 1
ATOM 2378 C CA . LYS A 1 292 ? 10.729 10.330 -24.696 1.00 87.94 292 LYS A CA 1
ATOM 2379 C C . LYS A 1 292 ? 10.674 8.836 -24.938 1.00 87.94 292 LYS A C 1
ATOM 2381 O O . LYS A 1 292 ? 11.052 8.055 -24.066 1.00 87.94 292 LYS A O 1
ATOM 2386 N N . VAL A 1 293 ? 10.216 8.443 -26.119 1.00 89.00 293 VAL A N 1
ATOM 2387 C CA . VAL A 1 293 ? 10.177 7.035 -26.521 1.00 89.00 293 VAL A CA 1
ATOM 2388 C C . VAL A 1 293 ? 11.283 6.779 -27.527 1.00 89.00 293 VAL A C 1
ATOM 2390 O O . VAL A 1 293 ? 11.321 7.401 -28.591 1.00 89.00 293 VAL A O 1
ATOM 2393 N N . TYR A 1 294 ? 12.169 5.849 -27.189 1.00 91.06 294 TYR A N 1
ATOM 2394 C CA . TYR A 1 294 ? 13.298 5.462 -28.022 1.00 91.06 294 TYR A CA 1
ATOM 2395 C C . TYR A 1 294 ? 13.099 4.063 -28.599 1.00 91.06 294 TYR A C 1
ATOM 2397 O O . TYR A 1 294 ? 12.764 3.134 -27.866 1.00 91.06 294 TYR A O 1
ATOM 2405 N N . TYR A 1 295 ? 13.360 3.913 -29.895 1.00 91.19 295 TYR A N 1
ATOM 2406 C CA . TYR A 1 295 ? 13.447 2.619 -30.567 1.00 91.19 295 TYR A CA 1
ATOM 2407 C C . TYR A 1 295 ? 14.854 2.037 -30.409 1.00 91.19 295 TYR A C 1
ATOM 2409 O O . TYR A 1 295 ? 15.833 2.659 -30.835 1.00 91.19 295 TYR A O 1
ATOM 2417 N N . VAL A 1 296 ? 14.962 0.859 -29.796 1.00 88.75 296 VAL A N 1
ATOM 2418 C CA . VAL A 1 296 ? 16.242 0.238 -29.417 1.00 88.75 296 VAL A CA 1
ATOM 2419 C C . VAL A 1 296 ? 16.716 -0.798 -30.442 1.00 88.75 296 VAL A C 1
ATOM 2421 O O . VAL A 1 296 ? 17.920 -0.865 -30.719 1.00 88.75 296 VAL A O 1
ATOM 2424 N N . SER A 1 297 ? 15.797 -1.603 -30.987 1.00 67.25 297 SER A N 1
ATOM 2425 C CA . SER A 1 297 ? 16.070 -2.700 -31.926 1.00 67.25 297 SER A CA 1
ATOM 2426 C C . SER A 1 297 ? 14.907 -2.935 -32.870 1.00 67.25 297 SER A C 1
ATOM 2428 O O . SER A 1 297 ? 13.759 -2.957 -32.378 1.00 67.25 297 SER A O 1
#

Sequence (297 aa):
MGLISDKYGYLTFGTASEYNHDLIGPNLKGLHPMIYDELLFKPPNKTALSAWEDPSYHKLKSWNPLSSWGLFKYQLKIIFGNSLIFLLMITLFSALSIPILLISLVYLIRSSNNFKYRLILFYSLITILIYSMGFFPINFERRYIIIDFVLLFLLGGYLCTMSNLNKAFAIILIISFIIMPFASLYSGFNGNKDLYDLSQTLKNDYHVHGNIASTGGYIGWEDSHFISFYLNCQYYSGISENNVEKLKKELKNNDINYYLAWNKKGTDSINLPFKEIITGSKRVENGTEYLKVYYVS

Secondary structure (DSSP, 8-state):
-HHHHHHHTS--S-SHHHHHHHHTSTTTTT--HHHH-SS----SSTT-SBGGG-GGGS------TTS-HHHHHHHHHHHHHHHHHHHHHHHHH-TTHHHHHHHHHHHHHH----HHHHHHHHHHHHHHHHHHHTTTTS---GGGGHHHHHHHHHHHHHHHHHTT--HHHHHHHHHHHHHHHHHHHHHTTTTTHHHHHHHHHHHHTS---SEEEEE-SSSSHHHHHHHHHHHT-EEEEEE----HHHHHHHHHHTT--EEEEEEETTS-----SSEEEEEEEEEETTEEEEEEEEE--